Protein AF-A0A2R6LIB4-F1 (afdb_monomer)

Nearest PDB structures (foldseek):
  3k0b-assembly1_A  TM=8.498E-01  e=6.752E-17  Listeria monocytogenes serotype 4b str. F2365
  3v8v-assembly1_A  TM=7.328E-01  e=2.009E-18  Escherichia coli K-12
  3ldg-assembly1_A  TM=8.342E-01  e=1.225E-16  Streptococcus mutans UA159
  3v97-assembly1_A  TM=7.165E-01  e=4.723E-17  Escherichia coli K-12
  3ldu-assembly1_A  TM=8.433E-01  e=1.526E-14  Clostridioides difficile 630

Foldseek 3Di:
DAWQFKDFADALVVLLVRLLVGQLPQWAPLWEEFEAFDEDDDYPDDSVSSRVSSLVSSQVNNCVVPVDGRHYDHPDTLWYWYWYHHHRIIIIDIAWQVDDPLDFQLQPDDDPDHDRLVVLLVLCVVLVDALPWQEEAQACQLNSNLLSSLCVRQVPDRHLPRDISCPRTPPDDPVVVVVVSVPRDTHDTNANAEYEHQDPVRLVSNCSSCVSSVCNVRYHYDNDHSVPDDDDIQWYFYQDDDPPDPPPPPPPDPDDDDDDDDDDDDDDDDDDDDDDDDDDDDDDDDDDDDDDDDDDDDDDDDDDDDDDDDDDDDDDDDDDRDGDTDRDDDDPDDDDDDDDPDDPPPPPPDDDDDDD

Radius of gyration: 31.13 Å; Cα contacts (8 Å, |Δi|>4): 472; chains: 1; bounding box: 85×88×87 Å

pLDDT: mean 74.13, std 29.82, range [21.3, 98.5]

Sequence (356 aa):
MAVLVDERISELSDVYDATRSVDVAAHIPEASFGVVGTRHGDHAFTSMDVAERVGQAVIDGYREATGDRLPVDLDDPTVRLEAYCYDDRFTLAVDLTDESLHKRPYRVCEHDAPLRATLAYSMLRLAGYSPDDRLVDPMAGSATIPIEAALAATGRVPCPDHEPAFGALPRYDEARFRRRRAAHEPRDAPVDIEARERRERWRRCARTNREAADLEEAVDIVDADAREATLDADCVVTNLPFGGPLRRLRRPRPGGLGRPTGRSHHQPRTAAAGAPRAPRDTVRPPGGLHRRLGAVSAHTDGRPSARVARHRYLYEQSCNTGFHARRYTRPRSARRRCTSLILPRRYRRQSPQYDT

Secondary structure (DSSP, 8-state):
-EEEEEEE-SSHHHHHHHHHTS-GGGTS-SS-EEEEEEEESS-SS-HHHHHHHHHHHHHHHHHHHHSPPPPB-SSS-SEEEEEEEETTEEEEEE-S-SS-TT--TT--S--SSPPPHHHHHHHHHHHT--TTSEEEETT-TTTHHHHHHHHHHHT--SSTT---GGGGSTT--HHHHHHHHHT--------EEEEE-S-HHHHHHHHHHHHTTT-TTT-EEE---TTTS----SEEE----PPSS-----PPPP-----------------------------------------------------------------S----EEE-----SS----------------PPPP--

Structure (mmCIF, N/CA/C/O backbone):
data_AF-A0A2R6LIB4-F1
#
_entry.id   AF-A0A2R6LIB4-F1
#
loop_
_atom_site.group_PDB
_atom_site.id
_atom_site.type_symbol
_atom_site.label_atom_id
_atom_site.label_alt_id
_atom_site.label_comp_id
_atom_site.label_asym_id
_atom_site.label_entity_id
_atom_site.label_seq_id
_atom_site.pdbx_PDB_ins_code
_atom_site.Cartn_x
_atom_site.Cartn_y
_atom_site.Cartn_z
_atom_site.occupancy
_atom_site.B_iso_or_equiv
_atom_site.auth_seq_id
_atom_site.auth_comp_id
_atom_site.auth_asym_id
_atom_site.auth_atom_id
_atom_site.pdbx_PDB_model_num
ATOM 1 N N . MET A 1 1 ? -5.881 -2.687 6.109 1.00 86.06 1 MET A N 1
ATOM 2 C CA . MET A 1 1 ? -6.978 -2.279 7.005 1.00 86.06 1 MET A CA 1
ATOM 3 C C . MET A 1 1 ? -7.834 -3.489 7.340 1.00 86.06 1 MET A C 1
ATOM 5 O O . MET A 1 1 ? -8.003 -4.339 6.467 1.00 86.06 1 MET A O 1
ATOM 9 N N . ALA A 1 2 ? -8.348 -3.571 8.564 1.00 90.50 2 ALA A N 1
ATOM 10 C CA . ALA A 1 2 ? -9.366 -4.535 8.977 1.00 90.50 2 ALA A CA 1
ATOM 11 C C . ALA A 1 2 ? -10.676 -3.782 9.227 1.00 90.50 2 ALA A C 1
ATOM 13 O O . ALA A 1 2 ? -10.719 -2.921 10.100 1.00 90.50 2 ALA A O 1
ATOM 14 N N . VAL A 1 3 ? -11.711 -4.067 8.435 1.00 95.25 3 VAL A N 1
ATOM 15 C CA . VAL A 1 3 ? -13.016 -3.398 8.552 1.00 95.25 3 VAL A CA 1
ATOM 16 C C . VAL A 1 3 ? -13.733 -3.904 9.802 1.00 95.25 3 VAL A C 1
ATOM 18 O O . VAL A 1 3 ? -13.870 -5.114 9.976 1.00 95.25 3 VAL A O 1
ATOM 21 N N . LEU A 1 4 ? -14.160 -2.973 10.652 1.00 95.38 4 LEU A N 1
ATOM 22 C CA . LEU A 1 4 ? -14.949 -3.222 11.858 1.00 95.38 4 LEU A CA 1
ATOM 23 C C . LEU A 1 4 ? -16.441 -2.990 11.601 1.00 95.38 4 LEU A C 1
ATOM 25 O O . LEU A 1 4 ? -17.268 -3.771 12.054 1.00 95.38 4 LEU A O 1
ATOM 29 N N . VAL A 1 5 ? -16.760 -1.938 10.842 1.00 96.38 5 VAL A N 1
ATOM 30 C CA . VAL A 1 5 ? -18.127 -1.528 10.495 1.00 96.38 5 VAL A CA 1
ATOM 31 C C . VAL A 1 5 ? -18.165 -1.125 9.035 1.00 96.38 5 VAL A C 1
ATOM 33 O O . VAL A 1 5 ? -17.234 -0.481 8.549 1.00 96.38 5 VAL A O 1
ATOM 36 N N . ASP A 1 6 ? -19.249 -1.470 8.352 1.00 97.06 6 ASP A N 1
ATOM 37 C CA . ASP A 1 6 ? -19.547 -0.992 7.008 1.00 97.06 6 ASP A CA 1
ATOM 38 C C . ASP A 1 6 ? -21.063 -0.916 6.812 1.00 97.06 6 ASP A C 1
ATOM 40 O O . ASP A 1 6 ? -21.715 -1.911 6.495 1.00 97.06 6 ASP A O 1
ATOM 44 N N . GLU A 1 7 ? -21.626 0.264 7.049 1.00 96.62 7 GLU A N 1
ATOM 45 C CA . GLU A 1 7 ? -23.071 0.479 7.109 1.00 96.62 7 GLU A CA 1
ATOM 46 C C . GLU A 1 7 ? -23.474 1.795 6.443 1.00 96.62 7 GLU A C 1
ATOM 48 O O . GLU A 1 7 ? -22.635 2.561 5.963 1.00 96.62 7 GLU A O 1
ATOM 53 N N . ARG A 1 8 ? -24.783 2.040 6.359 1.00 97.00 8 ARG A N 1
ATOM 54 C CA . ARG A 1 8 ? -25.306 3.306 5.849 1.00 97.00 8 ARG A CA 1
ATOM 55 C C . ARG A 1 8 ? -25.599 4.267 6.983 1.00 97.00 8 ARG A C 1
ATOM 57 O O . ARG A 1 8 ? -26.146 3.850 7.996 1.00 97.00 8 ARG A O 1
ATOM 64 N N . ILE A 1 9 ? -25.297 5.540 6.763 1.00 96.06 9 ILE A N 1
ATOM 65 C CA . ILE A 1 9 ? -25.593 6.619 7.701 1.00 96.06 9 ILE A CA 1
ATOM 66 C C . ILE A 1 9 ? -26.330 7.755 6.998 1.00 96.06 9 ILE A C 1
ATOM 68 O O . ILE A 1 9 ? -26.173 7.982 5.798 1.00 96.06 9 ILE A O 1
ATOM 72 N N . SER A 1 10 ? -27.133 8.474 7.764 1.00 92.56 10 SER A N 1
ATOM 73 C CA . SER A 1 10 ? -27.881 9.653 7.334 1.00 92.56 10 SER A CA 1
ATOM 74 C C . SER A 1 10 ? -27.456 10.905 8.096 1.00 92.56 10 SER A C 1
ATOM 76 O O . SER A 1 10 ? -27.410 11.999 7.531 1.00 92.56 10 SER A O 1
ATOM 78 N N . GLU A 1 11 ? -27.076 10.739 9.359 1.00 94.94 11 GLU A N 1
ATOM 79 C CA . GLU A 1 11 ? -26.654 11.807 10.250 1.00 94.94 11 GLU A CA 1
ATOM 80 C C . GLU A 1 11 ? -25.440 11.402 11.093 1.00 94.94 11 GLU A C 1
ATOM 82 O O . GLU A 1 11 ? -24.962 10.269 11.064 1.00 94.94 11 GLU A O 1
ATOM 87 N N . LEU A 1 12 ? -24.885 12.364 11.830 1.00 95.19 12 LEU A N 1
ATOM 88 C CA . LEU A 1 12 ? -23.672 12.141 12.615 1.00 95.19 12 LEU A CA 1
ATOM 89 C C . LEU A 1 12 ? -23.905 11.204 13.815 1.00 95.19 12 LEU A C 1
ATOM 91 O O . LEU A 1 12 ? -22.965 10.544 14.247 1.00 95.19 12 LEU A O 1
ATOM 95 N N . SER A 1 13 ? -25.123 11.138 14.364 1.00 96.56 13 SER A N 1
ATOM 96 C CA . SER A 1 13 ? -25.496 10.185 15.427 1.00 96.56 13 SER A CA 1
ATOM 97 C C . SER A 1 13 ? -25.290 8.743 14.980 1.00 96.56 13 SER A C 1
ATOM 99 O O . SER A 1 13 ? -24.700 7.965 15.724 1.00 96.56 13 SER A O 1
ATOM 101 N N . ASP A 1 14 ? -25.654 8.428 13.736 1.00 97.19 14 ASP A N 1
ATOM 102 C CA . ASP A 1 14 ? -25.518 7.081 13.180 1.00 97.19 14 ASP A CA 1
ATOM 103 C C . ASP A 1 14 ? -24.057 6.590 13.210 1.00 97.19 14 ASP A C 1
ATOM 105 O O . ASP A 1 14 ? -23.803 5.408 13.405 1.00 97.19 14 ASP A O 1
ATOM 109 N N . VAL A 1 15 ? -23.070 7.490 13.080 1.00 97.38 15 VAL A N 1
ATOM 110 C CA . VAL A 1 15 ? -21.637 7.148 13.199 1.00 97.38 15 VAL A CA 1
ATOM 111 C C . VAL A 1 15 ? -21.301 6.617 14.593 1.00 97.38 15 VAL A C 1
ATOM 113 O O . VAL A 1 15 ? -20.525 5.667 14.728 1.00 97.38 15 VAL A O 1
ATOM 116 N N . TYR A 1 16 ? -21.863 7.239 15.632 1.00 97.94 16 TYR A N 1
ATOM 117 C CA . TYR A 1 16 ? -21.666 6.805 17.014 1.00 97.94 16 TYR A CA 1
ATOM 118 C C . TYR A 1 16 ? -22.288 5.436 17.234 1.00 97.94 16 TYR A C 1
ATOM 120 O O . TYR A 1 16 ? -21.603 4.528 17.699 1.00 97.94 16 TYR A O 1
ATOM 128 N N . ASP A 1 17 ? -23.551 5.283 16.843 1.00 97.50 17 ASP A N 1
ATOM 129 C CA . ASP A 1 17 ? -24.314 4.054 17.044 1.00 97.50 17 ASP A CA 1
ATOM 130 C C . ASP A 1 17 ? -23.688 2.884 16.277 1.00 97.50 17 ASP A C 1
ATOM 132 O O . ASP A 1 17 ? -23.460 1.810 16.840 1.00 97.50 17 ASP A O 1
ATOM 136 N N . ALA A 1 18 ? -23.294 3.118 15.023 1.00 97.12 18 ALA A N 1
ATOM 137 C CA . ALA A 1 18 ? -22.605 2.130 14.206 1.00 97.12 18 ALA A CA 1
ATOM 138 C C . ALA A 1 18 ? -21.261 1.726 14.832 1.00 97.12 18 ALA A C 1
ATOM 140 O O . ALA A 1 18 ? -20.939 0.542 14.897 1.00 97.12 18 ALA A O 1
ATOM 141 N N . THR A 1 19 ? -20.492 2.676 15.373 1.00 97.25 19 THR A N 1
ATOM 142 C CA . THR A 1 19 ? -19.232 2.368 16.074 1.00 97.25 19 THR A CA 1
ATOM 143 C C . THR A 1 19 ? -19.472 1.598 17.377 1.00 97.25 19 THR A C 1
ATOM 145 O O . THR A 1 19 ? -18.734 0.662 17.679 1.00 97.25 19 THR A O 1
ATOM 148 N N . ARG A 1 20 ? -20.521 1.942 18.135 1.00 96.25 20 ARG A N 1
ATOM 149 C CA . ARG A 1 20 ? -20.907 1.278 19.393 1.00 96.25 20 ARG A CA 1
ATOM 150 C C . ARG A 1 20 ? -21.399 -0.151 19.205 1.00 96.25 20 ARG A C 1
ATOM 152 O O . ARG A 1 20 ? -21.339 -0.929 20.152 1.00 96.25 20 ARG A O 1
ATOM 159 N N . SER A 1 21 ? -21.854 -0.504 18.005 1.00 95.31 21 SER A N 1
ATOM 160 C CA . SER A 1 21 ? -22.235 -1.880 17.668 1.00 95.31 21 SER A CA 1
ATOM 161 C C . SER A 1 21 ? -21.049 -2.861 17.666 1.00 95.31 21 SER A C 1
ATOM 163 O O . SER A 1 21 ? -21.250 -4.075 17.731 1.00 95.31 21 SER A O 1
ATOM 165 N N . VAL A 1 22 ? -19.813 -2.350 17.614 1.00 93.75 22 VAL A N 1
ATOM 166 C CA . VAL A 1 22 ? -18.586 -3.152 17.614 1.00 93.75 22 VAL A CA 1
ATOM 167 C C . VAL A 1 22 ? -18.145 -3.468 19.036 1.00 93.75 22 VAL A C 1
ATOM 169 O O . VAL A 1 22 ? -18.073 -2.589 19.891 1.00 93.75 22 VAL A O 1
A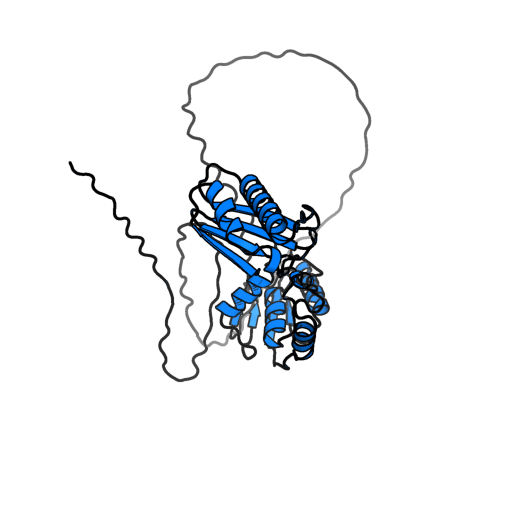TOM 172 N N . ASP A 1 23 ? -17.715 -4.709 19.259 1.00 92.44 23 ASP A N 1
ATOM 173 C CA . ASP A 1 23 ? -16.935 -5.079 20.442 1.00 92.44 23 ASP A CA 1
ATOM 174 C C . ASP A 1 23 ? -15.508 -4.508 20.339 1.00 92.44 23 ASP A C 1
ATOM 176 O O . ASP A 1 23 ? -14.563 -5.175 19.913 1.00 92.44 23 ASP A O 1
ATOM 180 N N . VAL A 1 24 ? -15.367 -3.224 20.672 1.00 88.81 24 VAL A N 1
ATOM 181 C CA . VAL A 1 24 ? -14.107 -2.472 20.574 1.00 88.81 24 VAL A CA 1
ATOM 182 C C . VAL A 1 24 ? -12.980 -3.165 21.348 1.00 88.81 24 VAL A C 1
ATOM 184 O O . VAL A 1 24 ? -11.865 -3.265 20.832 1.00 88.81 24 VAL A O 1
ATOM 187 N N . ALA A 1 25 ? -13.266 -3.699 22.540 1.00 90.88 25 ALA A N 1
ATOM 188 C CA . ALA A 1 25 ? -12.281 -4.361 23.397 1.00 90.88 25 ALA A CA 1
ATOM 189 C C . ALA A 1 25 ? -11.739 -5.668 22.788 1.00 90.88 25 ALA A C 1
ATOM 191 O O . ALA A 1 25 ? -10.594 -6.046 23.031 1.00 90.88 25 ALA A O 1
ATOM 192 N N . ALA A 1 26 ? -12.510 -6.342 21.927 1.00 92.12 26 ALA A N 1
ATOM 193 C CA . ALA A 1 26 ? -12.024 -7.506 21.185 1.00 92.12 26 ALA A CA 1
ATOM 194 C C . ALA A 1 26 ? -11.091 -7.159 20.007 1.00 92.12 26 ALA A C 1
ATOM 196 O O . ALA A 1 26 ? -10.464 -8.063 19.433 1.00 92.12 26 ALA A O 1
ATOM 197 N N . HIS A 1 27 ? -11.021 -5.884 19.612 1.00 91.19 27 HIS A N 1
ATOM 198 C CA . HIS A 1 27 ? -10.312 -5.419 18.418 1.00 91.19 27 HIS A CA 1
ATOM 199 C C . HIS A 1 27 ? -9.159 -4.456 18.705 1.00 91.19 27 HIS A C 1
ATOM 201 O O . HIS A 1 27 ? -8.208 -4.425 17.924 1.00 91.19 27 HIS A O 1
ATOM 207 N N . ILE A 1 28 ? -9.224 -3.702 19.799 1.00 92.06 28 ILE A N 1
ATOM 208 C CA . ILE A 1 28 ? -8.244 -2.683 20.180 1.00 92.06 28 ILE A CA 1
ATOM 209 C C . ILE A 1 28 ? -7.628 -3.093 21.527 1.00 92.06 28 ILE A C 1
ATOM 211 O O . ILE A 1 28 ? -8.374 -3.476 22.426 1.00 92.06 28 ILE A O 1
ATOM 215 N N . PRO A 1 29 ? -6.292 -3.075 21.675 1.00 93.19 29 PRO A N 1
ATOM 216 C CA . PRO A 1 29 ? -5.635 -3.355 22.947 1.00 93.19 29 PRO A CA 1
ATOM 217 C C . PRO A 1 29 ? -5.798 -2.179 23.922 1.00 93.19 29 PRO A C 1
ATOM 219 O O . PRO A 1 29 ? -6.187 -1.078 23.533 1.00 93.19 29 PRO A O 1
ATOM 222 N N . GLU A 1 30 ? -5.399 -2.379 25.175 1.00 94.69 30 GLU A N 1
ATOM 223 C CA . GLU A 1 30 ? -5.267 -1.299 26.156 1.00 94.69 30 GLU A CA 1
ATOM 224 C C . GLU A 1 30 ? -4.045 -0.412 25.836 1.00 94.69 30 GLU A C 1
ATOM 226 O O . GLU A 1 30 ? -2.988 -0.516 26.454 1.00 94.69 30 GLU A O 1
ATOM 231 N N . ALA A 1 31 ? -4.158 0.421 24.801 1.00 94.31 31 ALA A N 1
ATOM 232 C CA . ALA A 1 31 ? -3.091 1.293 24.31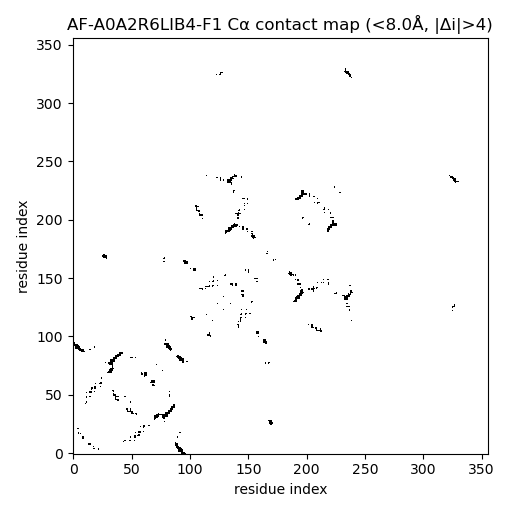6 1.00 94.31 31 ALA A CA 1
ATOM 233 C C . ALA A 1 31 ? -3.643 2.603 23.732 1.00 94.31 31 ALA A C 1
ATOM 235 O O . ALA A 1 31 ? -4.857 2.797 23.639 1.00 94.31 31 ALA A O 1
ATOM 236 N N . SER A 1 32 ? -2.748 3.512 23.331 1.00 96.25 32 SER A N 1
ATOM 237 C CA . SER A 1 32 ? -3.157 4.756 22.676 1.00 96.25 32 SER A CA 1
ATOM 238 C C . SER A 1 32 ? -3.809 4.490 21.325 1.00 96.25 32 SER A C 1
ATOM 240 O O . SER A 1 32 ? -3.353 3.646 20.549 1.00 96.25 32 SER A O 1
ATOM 242 N N . PHE A 1 33 ? -4.864 5.240 21.021 1.00 96.81 33 PHE A N 1
ATOM 243 C CA . PHE A 1 33 ? -5.502 5.191 19.714 1.00 96.81 33 PHE A CA 1
ATOM 244 C C . PHE A 1 33 ? -5.740 6.589 19.144 1.00 96.81 33 PHE A C 1
ATOM 246 O O . PHE A 1 33 ? -5.838 7.572 19.880 1.00 96.81 33 PHE A O 1
ATOM 253 N N . GLY A 1 34 ? -5.861 6.659 17.823 1.00 96.69 34 GLY A N 1
ATOM 254 C CA . GLY A 1 34 ? -6.176 7.880 17.090 1.00 96.69 34 GLY A CA 1
ATOM 255 C C . GLY A 1 34 ? -7.159 7.588 15.968 1.00 96.69 34 GLY A C 1
ATOM 256 O O . GLY A 1 34 ? -7.191 6.476 15.442 1.00 96.69 34 GLY A O 1
ATOM 257 N N . VAL A 1 35 ? -7.975 8.577 15.601 1.00 97.69 35 VAL A N 1
ATOM 258 C CA . VAL A 1 35 ? -8.978 8.432 14.539 1.00 97.69 35 VAL A CA 1
ATOM 259 C C . VAL A 1 35 ? -8.702 9.422 13.420 1.00 97.69 35 VAL A C 1
ATOM 261 O O . VAL A 1 35 ? -8.647 10.630 13.642 1.00 97.69 35 VAL A O 1
ATOM 264 N N . VAL A 1 36 ? -8.597 8.912 12.198 1.00 96.69 36 VAL A N 1
ATOM 265 C CA . VAL A 1 36 ? -8.533 9.715 10.980 1.00 96.69 36 VAL A CA 1
ATOM 266 C C . VAL A 1 36 ? -9.888 9.651 10.287 1.00 96.69 36 VAL A C 1
ATOM 268 O O . VAL A 1 36 ? -10.311 8.608 9.794 1.00 96.69 36 VAL A O 1
ATOM 271 N N . GLY A 1 37 ? -10.585 10.785 10.254 1.00 96.69 37 GLY A N 1
ATOM 272 C CA . GLY A 1 37 ? -11.838 10.933 9.522 1.00 96.69 37 GLY A CA 1
ATOM 273 C C . GLY A 1 37 ? -11.595 11.367 8.079 1.00 96.69 37 GLY A C 1
ATOM 274 O O . GLY A 1 37 ? -10.884 12.338 7.822 1.00 96.69 37 GLY A O 1
ATOM 275 N N . THR A 1 38 ? -12.234 10.697 7.125 1.00 97.06 38 THR A N 1
ATOM 276 C CA . THR A 1 38 ? -12.262 11.096 5.715 1.00 97.06 38 THR A CA 1
ATOM 277 C C . THR A 1 38 ? -13.701 11.160 5.230 1.00 97.06 38 THR A C 1
ATOM 279 O O . THR A 1 38 ? -14.383 10.145 5.148 1.00 97.06 38 THR A O 1
ATOM 282 N N . ARG A 1 39 ? -14.150 12.358 4.850 1.00 95.94 39 ARG A N 1
ATOM 283 C CA . ARG A 1 39 ? -15.506 12.607 4.357 1.00 95.94 39 ARG A CA 1
ATOM 284 C C . ARG A 1 39 ? -15.505 13.027 2.890 1.00 95.94 39 ARG A C 1
ATOM 286 O O . ARG A 1 39 ? -14.806 13.965 2.499 1.00 95.94 39 ARG A O 1
ATOM 293 N N . HIS A 1 40 ? -16.354 12.391 2.096 1.00 95.81 40 HIS A N 1
ATOM 294 C CA . HIS A 1 40 ? -16.642 12.739 0.711 1.00 95.81 40 HIS A CA 1
ATOM 295 C C . HIS A 1 40 ? -18.150 12.686 0.463 1.00 95.81 40 HIS A C 1
ATOM 297 O O . HIS A 1 40 ? -18.800 11.756 0.913 1.00 95.81 40 HIS A O 1
ATOM 303 N N . GLY A 1 41 ? -18.694 13.669 -0.254 1.00 92.88 41 GLY A N 1
ATOM 304 C CA . GLY A 1 41 ? -20.135 13.802 -0.500 1.00 92.88 41 GLY A CA 1
ATOM 305 C C . GLY A 1 41 ? -20.723 15.065 0.132 1.00 92.88 41 GLY A C 1
ATOM 306 O O . GLY A 1 41 ? -19.981 15.952 0.577 1.00 92.88 41 GLY A O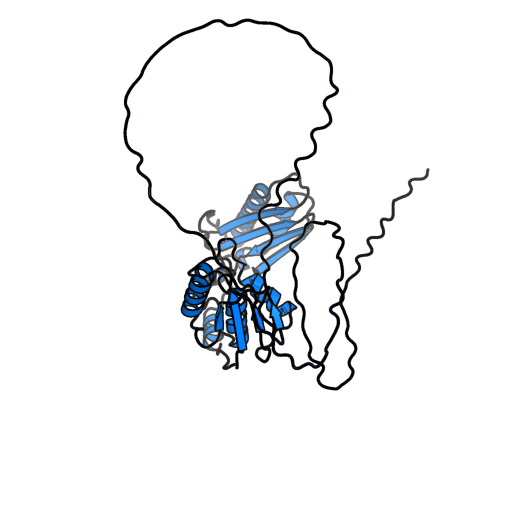 1
ATOM 307 N N . ASP A 1 42 ? -22.049 15.151 0.175 1.00 93.75 42 ASP A N 1
ATOM 308 C CA . ASP A 1 42 ? -22.793 16.271 0.764 1.00 93.75 42 ASP A CA 1
ATOM 309 C C . ASP A 1 42 ? -23.310 15.891 2.159 1.00 93.75 42 ASP A C 1
ATOM 311 O O . ASP A 1 42 ? -24.079 14.949 2.299 1.00 93.75 42 ASP A O 1
ATOM 315 N N . HIS A 1 43 ? -22.827 16.584 3.192 1.00 94.56 43 HIS A N 1
ATOM 316 C CA . HIS A 1 43 ? -23.121 16.284 4.596 1.00 94.56 43 HIS A CA 1
ATOM 317 C C . HIS A 1 43 ? -23.131 17.579 5.409 1.00 94.56 43 HIS A C 1
ATOM 319 O O . HIS A 1 43 ? -22.356 18.492 5.117 1.00 94.56 43 HIS A O 1
ATOM 325 N N . ALA A 1 44 ? -23.920 17.618 6.485 1.00 94.69 44 ALA A N 1
ATOM 326 C CA . ALA A 1 44 ? -23.954 18.743 7.425 1.00 94.69 44 ALA A CA 1
ATOM 327 C C . ALA A 1 44 ? -22.771 18.774 8.418 1.00 94.69 44 ALA A C 1
ATOM 329 O O . ALA A 1 44 ? -22.638 19.728 9.180 1.00 94.69 44 ALA A O 1
ATOM 330 N N . PHE A 1 45 ? -21.921 17.745 8.414 1.00 95.88 45 PHE A N 1
ATOM 331 C CA . PHE A 1 45 ? -20.786 17.570 9.320 1.00 95.88 45 PHE A CA 1
ATOM 332 C C . PHE A 1 45 ? -19.463 17.441 8.550 1.00 95.88 45 PHE A C 1
ATOM 334 O O . PHE A 1 45 ? -19.426 17.185 7.342 1.00 95.88 45 PHE A O 1
ATOM 341 N N . THR A 1 46 ? -18.353 17.624 9.255 1.00 96.94 46 THR A N 1
ATOM 342 C CA . THR A 1 46 ? -16.986 17.599 8.730 1.00 96.94 46 THR A CA 1
ATOM 343 C C . THR A 1 46 ? -16.290 16.263 8.995 1.00 96.94 46 THR A C 1
ATOM 345 O O . THR A 1 46 ? -16.752 15.435 9.773 1.00 96.94 46 THR A O 1
ATOM 348 N N . SER A 1 47 ? -15.130 16.050 8.364 1.00 97.31 47 SER A N 1
ATOM 349 C CA . SER A 1 47 ? -14.269 14.900 8.673 1.00 97.31 47 SER A CA 1
ATOM 350 C C . SER A 1 47 ? -13.814 14.873 10.138 1.00 97.31 47 SER A C 1
ATOM 352 O O . SER A 1 47 ? -13.630 13.794 10.693 1.00 97.31 47 SER A O 1
ATOM 354 N N . MET A 1 48 ? -13.628 16.048 10.753 1.00 97.25 48 MET A N 1
ATOM 355 C CA . MET A 1 48 ? -13.223 16.158 12.158 1.00 97.25 48 MET A CA 1
ATOM 356 C C . MET A 1 48 ? -14.359 15.719 13.082 1.00 97.25 48 MET A C 1
ATOM 358 O O . MET A 1 48 ? -14.107 14.955 14.005 1.00 97.25 48 MET A O 1
ATOM 362 N N . ASP A 1 49 ? -15.603 16.098 12.769 1.00 97.81 49 ASP A N 1
ATOM 363 C CA . ASP A 1 49 ? -16.779 15.676 13.540 1.00 97.81 49 ASP A CA 1
ATOM 364 C C . ASP A 1 49 ? -16.959 14.149 13.509 1.00 97.81 49 ASP A C 1
ATOM 366 O O . ASP A 1 49 ? -17.278 13.538 14.526 1.00 97.81 49 ASP A O 1
ATOM 370 N N . VAL A 1 50 ? -16.716 13.513 12.353 1.00 97.75 50 VAL A N 1
ATOM 371 C CA . VAL A 1 50 ? -16.728 12.042 12.224 1.00 97.75 50 VAL A CA 1
ATOM 372 C C . VAL A 1 50 ? -15.646 11.415 13.102 1.00 97.75 50 VAL A C 1
ATOM 374 O O . VAL A 1 50 ? -15.931 10.478 13.844 1.00 97.75 50 VAL A O 1
ATOM 377 N N . ALA A 1 51 ? -14.415 11.933 13.040 1.00 98.00 51 ALA A N 1
ATOM 378 C CA . ALA A 1 51 ? -13.301 11.415 13.830 1.00 98.00 51 ALA A CA 1
ATOM 379 C C . ALA A 1 51 ? -13.555 11.545 15.341 1.00 98.00 51 ALA A C 1
ATOM 381 O O . ALA A 1 51 ? -13.359 10.583 16.082 1.00 98.00 51 ALA A O 1
ATOM 382 N N . GLU A 1 52 ? -14.051 12.703 15.786 1.00 98.12 52 GLU A N 1
ATOM 383 C CA . GLU A 1 52 ? -14.438 12.951 17.177 1.00 98.12 52 GLU A CA 1
ATOM 384 C C . GLU A 1 52 ? -15.540 11.985 17.625 1.00 98.12 52 GLU A C 1
ATOM 386 O O . GLU A 1 52 ? -15.437 11.369 18.687 1.00 98.12 52 GLU A O 1
ATOM 391 N N . ARG A 1 53 ? -16.571 11.795 16.791 1.00 98.12 53 ARG A N 1
ATOM 392 C CA . ARG A 1 53 ? -17.711 10.936 17.119 1.00 98.12 53 ARG A CA 1
ATOM 393 C C . ARG A 1 53 ? -17.315 9.468 17.264 1.00 98.12 53 ARG A C 1
ATOM 395 O O . ARG A 1 53 ? -17.750 8.816 18.212 1.00 98.12 53 ARG A O 1
ATOM 402 N N . VAL A 1 54 ? -16.466 8.970 16.366 1.00 98.25 54 VAL A N 1
ATOM 403 C CA . VAL A 1 54 ? -15.872 7.629 16.469 1.00 98.25 54 VAL A CA 1
ATOM 404 C C . VAL A 1 54 ? -14.999 7.524 17.717 1.00 98.25 54 VAL A C 1
ATOM 406 O O . VAL A 1 54 ? -15.115 6.552 18.456 1.00 98.25 54 VAL A O 1
ATOM 409 N N . GLY A 1 55 ? -14.157 8.526 17.991 1.00 97.88 55 GLY A N 1
ATOM 410 C CA . GLY A 1 55 ? -13.294 8.532 19.173 1.00 97.88 55 GLY A CA 1
ATOM 411 C C . GLY A 1 55 ? -14.083 8.437 20.479 1.00 97.88 55 GLY A C 1
ATOM 412 O O . GLY A 1 55 ? -13.740 7.640 21.352 1.00 97.88 55 GLY A O 1
ATOM 413 N N . GLN A 1 56 ? -15.183 9.184 20.583 1.00 98.06 56 GLN A N 1
ATOM 414 C CA . GLN A 1 56 ? -16.087 9.122 21.729 1.00 98.06 56 GLN A CA 1
ATOM 415 C C . GLN A 1 56 ? -16.742 7.737 21.862 1.00 98.06 56 GLN A C 1
ATOM 417 O O . GLN A 1 56 ? -16.722 7.158 22.946 1.00 98.06 56 GLN A O 1
ATOM 422 N N . ALA A 1 57 ? -17.251 7.166 20.764 1.00 97.81 57 ALA A N 1
ATOM 423 C CA . ALA A 1 57 ? -17.854 5.830 20.758 1.00 97.81 57 ALA A CA 1
ATOM 424 C C . ALA A 1 57 ? -16.872 4.719 21.169 1.00 97.81 57 ALA A C 1
ATOM 426 O O . ALA A 1 57 ? -17.250 3.803 21.899 1.00 97.81 57 ALA A O 1
ATOM 427 N N . VAL A 1 58 ? -15.613 4.813 20.730 1.00 97.88 58 VAL A N 1
ATOM 428 C CA . VAL A 1 58 ? -14.531 3.885 21.098 1.00 97.88 58 VAL A CA 1
ATOM 429 C C . VAL A 1 58 ? -14.224 3.968 22.589 1.00 97.88 58 VAL A C 1
ATOM 431 O O . VAL A 1 58 ? -14.149 2.935 23.249 1.00 97.88 58 VAL A O 1
ATOM 434 N N . ILE A 1 59 ? -14.093 5.181 23.137 1.00 97.75 59 ILE A N 1
ATOM 435 C CA . ILE A 1 59 ? -13.846 5.391 24.570 1.00 97.75 59 ILE A CA 1
ATOM 436 C C . ILE A 1 59 ? -14.993 4.833 25.410 1.00 97.75 59 ILE A C 1
ATOM 438 O O . ILE A 1 59 ? -14.739 4.115 26.375 1.00 97.75 59 ILE A O 1
ATOM 442 N N . ASP A 1 60 ? -16.235 5.157 25.050 1.00 97.50 60 ASP A N 1
ATOM 443 C CA . ASP A 1 60 ? -17.412 4.710 25.794 1.00 97.50 60 ASP A CA 1
ATOM 444 C C . ASP A 1 60 ? -17.554 3.185 25.724 1.00 97.50 60 ASP A C 1
ATOM 446 O O . ASP A 1 60 ? -17.707 2.533 26.755 1.00 97.50 60 ASP A O 1
ATOM 450 N N . GLY A 1 61 ? -17.414 2.603 24.527 1.00 96.25 61 GLY A N 1
ATOM 451 C CA . GLY A 1 61 ? -17.492 1.157 24.328 1.00 96.25 61 GLY A CA 1
ATOM 452 C C . GLY A 1 61 ? -16.403 0.378 25.053 1.00 96.25 61 GLY A C 1
ATOM 453 O O . GLY A 1 61 ? -16.699 -0.635 25.684 1.00 96.25 61 GLY A O 1
ATOM 454 N N . TYR A 1 62 ? -15.161 0.863 25.027 1.00 96.62 62 TYR A N 1
ATOM 455 C CA . TYR A 1 62 ? -14.072 0.217 25.753 1.00 96.62 62 TYR A CA 1
ATOM 456 C C . TYR A 1 62 ? -14.277 0.314 27.270 1.00 96.62 62 TYR A C 1
ATOM 458 O O . TYR A 1 62 ? -14.177 -0.687 27.977 1.00 96.62 62 TYR A O 1
ATOM 466 N N . ARG A 1 63 ? -14.658 1.498 27.769 1.00 96.25 63 ARG A N 1
ATOM 467 C CA . ARG A 1 63 ? -14.883 1.734 29.200 1.00 96.25 63 ARG A CA 1
ATOM 468 C C . ARG A 1 63 ? -16.028 0.912 29.768 1.00 96.25 63 ARG A C 1
ATOM 470 O O . ARG A 1 63 ? -15.930 0.449 30.899 1.00 96.25 63 ARG A O 1
ATOM 477 N N . GLU A 1 64 ? -17.107 0.731 29.020 1.00 95.31 64 GLU A N 1
ATOM 478 C CA . GLU A 1 64 ? -18.203 -0.143 29.442 1.00 95.31 64 GLU A CA 1
ATOM 479 C C . GLU A 1 64 ? -17.786 -1.616 29.513 1.00 95.31 64 GLU A C 1
ATOM 481 O O . GLU A 1 64 ? -18.254 -2.334 30.395 1.00 95.31 64 GLU A O 1
ATOM 486 N N . ALA A 1 65 ? -16.906 -2.060 28.612 1.00 94.19 65 ALA A N 1
ATOM 487 C CA . ALA A 1 65 ? -16.456 -3.446 28.546 1.00 94.19 65 ALA A CA 1
ATOM 488 C C . ALA A 1 65 ? -15.382 -3.787 29.594 1.00 94.19 65 ALA A C 1
ATOM 490 O O . ALA A 1 65 ? -15.419 -4.879 30.163 1.00 94.19 65 ALA A O 1
ATOM 491 N N . THR A 1 66 ? -14.429 -2.884 29.851 1.00 94.50 66 THR A N 1
ATOM 492 C CA . THR A 1 66 ? -13.261 -3.167 30.712 1.00 94.50 66 THR A CA 1
ATOM 493 C C . THR A 1 66 ? -13.226 -2.354 32.005 1.00 94.50 66 THR A C 1
ATOM 495 O O . THR A 1 66 ? -12.582 -2.766 32.964 1.00 94.50 66 THR A O 1
ATOM 498 N N . GLY A 1 67 ? -13.929 -1.219 32.058 1.00 95.19 67 GLY A N 1
ATOM 499 C CA . GLY A 1 67 ? -13.847 -0.231 33.140 1.00 95.19 67 GLY A CA 1
ATOM 500 C C . GLY A 1 67 ? -12.851 0.906 32.883 1.00 95.19 67 GLY A C 1
ATOM 501 O O . GLY A 1 67 ? -12.943 1.949 33.539 1.00 95.19 67 GLY A O 1
ATOM 502 N N . ASP A 1 68 ? -11.964 0.759 31.897 1.00 94.62 68 ASP A N 1
ATOM 503 C CA . ASP A 1 68 ? -10.851 1.677 31.644 1.00 94.62 68 ASP A CA 1
ATOM 504 C C . ASP A 1 68 ? -11.111 2.618 30.468 1.00 94.62 68 ASP A C 1
ATOM 506 O O . ASP A 1 68 ? -11.855 2.322 29.536 1.00 94.62 68 ASP A O 1
ATOM 510 N N . ARG A 1 69 ? -10.469 3.787 30.488 1.00 95.81 69 ARG A N 1
ATOM 511 C CA . ARG A 1 69 ? -10.512 4.738 29.373 1.00 95.81 69 ARG A CA 1
ATOM 512 C C . ARG A 1 69 ? -9.227 4.632 28.563 1.00 95.81 69 ARG A C 1
ATOM 514 O O . ARG A 1 69 ? -8.160 4.941 29.087 1.00 95.81 69 ARG A O 1
ATOM 521 N N . LEU A 1 70 ? -9.348 4.310 27.276 1.00 96.69 70 LEU A N 1
ATOM 522 C CA . LEU A 1 70 ? -8.206 4.334 26.364 1.00 96.69 70 LEU A CA 1
ATOM 523 C C . LEU A 1 70 ? -7.625 5.756 26.222 1.00 96.69 70 LEU A C 1
ATOM 525 O O . LEU A 1 70 ? -8.391 6.722 26.085 1.00 96.69 70 LEU A O 1
ATOM 529 N N . PRO A 1 71 ? -6.289 5.907 26.231 1.00 97.06 71 PRO A N 1
ATOM 530 C CA . PRO A 1 71 ? -5.646 7.177 25.930 1.00 97.06 71 PRO A CA 1
ATOM 531 C C . PRO A 1 71 ? -5.790 7.526 24.441 1.00 97.06 71 PRO A C 1
ATOM 533 O O . PRO A 1 71 ? -5.720 6.657 23.573 1.00 97.06 71 PRO A O 1
ATOM 536 N N . VAL A 1 72 ? -5.976 8.814 24.143 1.00 97.44 72 VAL A N 1
ATOM 537 C CA . VAL A 1 72 ? -6.048 9.327 22.766 1.00 97.44 72 VAL A CA 1
ATOM 538 C C . VAL A 1 72 ? -4.716 9.970 22.405 1.00 97.44 72 VAL A C 1
ATOM 540 O O . VAL A 1 72 ? -4.245 10.838 23.138 1.00 97.44 72 VAL A O 1
ATOM 543 N N . ASP A 1 73 ? -4.154 9.573 21.268 1.00 96.38 73 ASP A N 1
ATOM 544 C CA . ASP A 1 73 ? -2.978 10.191 20.654 1.00 96.38 73 ASP A CA 1
ATOM 545 C C . ASP A 1 73 ? -3.288 10.474 19.177 1.00 96.38 73 ASP A C 1
ATOM 547 O O . ASP A 1 73 ? -3.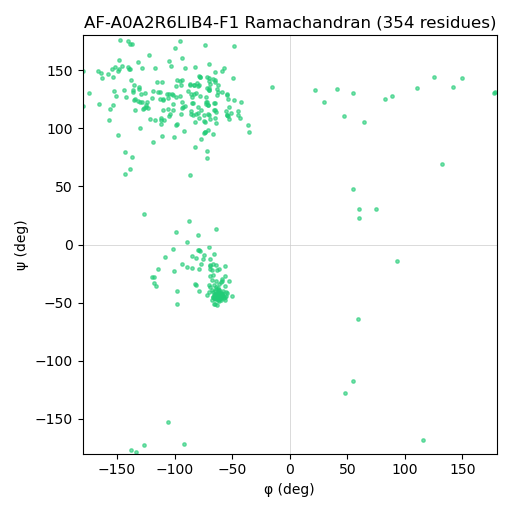709 9.585 18.435 1.00 96.38 73 ASP A O 1
ATOM 551 N N . LEU A 1 74 ? -3.164 11.734 18.759 1.00 93.25 74 LEU A N 1
ATOM 552 C CA . LEU A 1 74 ? -3.479 12.157 17.391 1.00 93.25 74 LEU A CA 1
ATOM 553 C C . LEU A 1 74 ? -2.249 12.159 16.477 1.00 93.25 74 LEU A C 1
ATOM 555 O O . LEU A 1 74 ? -2.413 12.185 15.255 1.00 93.25 74 LEU A O 1
ATOM 559 N N . ASP A 1 75 ? -1.050 12.130 17.057 1.00 90.94 75 ASP A N 1
ATOM 560 C CA . ASP A 1 75 ? 0.213 12.258 16.340 1.00 90.94 75 ASP A CA 1
ATOM 561 C C . ASP A 1 75 ? 0.830 10.874 16.082 1.00 90.94 75 ASP A C 1
ATOM 563 O O . ASP A 1 75 ? 1.120 10.546 14.928 1.00 90.94 75 ASP A O 1
ATOM 567 N N . ASP A 1 76 ? 0.961 10.047 17.127 1.00 91.25 76 ASP A N 1
ATOM 568 C CA . ASP A 1 76 ? 1.601 8.721 17.072 1.00 91.25 76 ASP A CA 1
ATOM 569 C C . ASP A 1 76 ? 0.832 7.652 17.885 1.00 91.25 76 ASP A C 1
ATOM 571 O O . ASP A 1 76 ? 1.304 7.143 18.907 1.00 91.25 76 ASP A O 1
ATOM 575 N N . PRO A 1 77 ? -0.409 7.314 17.484 1.00 94.00 77 PRO A N 1
ATOM 576 C CA . PRO A 1 77 ? -1.191 6.304 18.183 1.00 94.00 77 PRO A CA 1
ATOM 577 C C . PRO A 1 77 ? -0.657 4.888 17.963 1.00 94.00 77 PRO A C 1
ATOM 579 O O . PRO A 1 77 ? -0.321 4.502 16.845 1.00 94.00 77 PRO A O 1
ATOM 582 N N . THR A 1 78 ? -0.742 4.050 19.002 1.00 93.25 78 THR A N 1
ATOM 583 C CA . THR A 1 78 ? -0.468 2.606 18.884 1.00 93.25 78 THR A CA 1
ATOM 584 C C . THR A 1 78 ? -1.451 1.934 17.920 1.00 93.25 78 THR A C 1
ATOM 586 O O . THR A 1 78 ? -1.080 1.033 17.168 1.00 93.25 78 THR A O 1
ATOM 589 N N . VAL A 1 79 ? -2.717 2.369 17.929 1.00 94.06 79 VAL A N 1
ATOM 590 C CA . VAL A 1 79 ? -3.751 1.908 16.995 1.00 94.06 79 VAL A CA 1
ATOM 591 C C . VAL A 1 79 ? -4.392 3.083 16.269 1.00 94.06 79 VAL A C 1
ATOM 593 O O . VAL A 1 79 ? -5.067 3.921 16.865 1.00 94.06 79 VAL A O 1
ATOM 596 N N . ARG A 1 80 ? -4.249 3.110 14.944 1.00 95.31 80 ARG A N 1
ATOM 597 C CA . ARG A 1 80 ? -4.920 4.085 14.082 1.00 95.31 80 ARG A CA 1
ATOM 598 C C . ARG A 1 80 ? -6.232 3.507 13.554 1.00 95.31 80 ARG A C 1
ATOM 600 O O . ARG A 1 80 ? -6.252 2.461 12.903 1.00 95.31 80 ARG A O 1
ATOM 607 N N . LEU A 1 81 ? -7.328 4.201 13.829 1.00 96.06 81 LEU A N 1
ATOM 608 C CA . LEU A 1 81 ? -8.639 3.955 13.246 1.00 96.06 81 LEU A CA 1
ATOM 609 C C . LEU A 1 81 ? -8.874 4.910 12.084 1.00 96.06 81 LEU A C 1
ATOM 611 O O . LEU A 1 81 ? -8.532 6.088 12.131 1.00 96.06 81 LEU A O 1
ATOM 615 N N . GLU A 1 82 ? -9.508 4.397 11.047 1.00 96.56 82 GLU A N 1
ATOM 616 C CA . GLU A 1 82 ? -9.800 5.116 9.821 1.00 96.56 82 GLU A CA 1
ATOM 617 C C . GLU A 1 82 ? -11.303 5.063 9.586 1.00 96.56 82 GLU A C 1
ATOM 619 O O . GLU A 1 82 ? -11.897 3.990 9.444 1.00 96.56 82 GLU A O 1
ATOM 624 N N . ALA A 1 83 ? -11.913 6.242 9.598 1.00 97.69 83 ALA A N 1
ATOM 625 C CA . ALA A 1 83 ? -13.344 6.443 9.505 1.00 97.69 83 ALA A CA 1
ATOM 626 C C . ALA A 1 83 ? -13.663 7.107 8.164 1.00 97.69 83 ALA A C 1
ATOM 628 O O . ALA A 1 83 ? -13.441 8.305 7.971 1.00 97.69 83 ALA A O 1
ATOM 629 N N . TYR A 1 84 ? -14.178 6.326 7.221 1.00 97.81 84 TYR A N 1
ATOM 630 C CA . TYR A 1 84 ? -14.565 6.801 5.899 1.00 97.81 84 TYR A CA 1
ATOM 631 C C . TYR A 1 84 ? -16.064 7.042 5.844 1.00 97.81 84 TYR A C 1
ATOM 633 O O . TYR A 1 84 ? -16.851 6.144 6.116 1.00 97.81 84 TYR A O 1
ATOM 641 N N . CYS A 1 85 ? -16.451 8.239 5.428 1.00 97.12 85 CYS A N 1
ATOM 642 C CA . CYS A 1 85 ? -17.818 8.590 5.085 1.00 97.12 85 CYS A CA 1
ATOM 643 C C . CYS A 1 85 ? -17.840 8.968 3.604 1.00 97.12 85 CYS A C 1
ATOM 645 O O . CYS A 1 85 ? -17.294 10.009 3.225 1.00 97.12 85 CYS A O 1
ATOM 647 N N . TYR A 1 86 ? -18.403 8.111 2.758 1.00 96.69 86 TYR A N 1
ATOM 648 C CA . TYR A 1 86 ? -18.526 8.346 1.322 1.00 96.69 86 TYR A CA 1
ATOM 649 C C . TYR A 1 86 ? -19.997 8.302 0.932 1.00 96.69 86 TYR A C 1
ATOM 651 O O . TYR A 1 86 ? -20.594 7.226 0.909 1.00 96.69 86 TYR A O 1
ATOM 659 N N . ASP A 1 87 ? -20.560 9.467 0.616 1.00 95.56 87 ASP A N 1
ATOM 660 C CA . ASP A 1 87 ? -22.006 9.645 0.467 1.00 95.56 87 ASP A CA 1
ATOM 661 C C . ASP A 1 87 ? -22.741 9.026 1.677 1.00 95.56 87 ASP A C 1
ATOM 663 O O . ASP A 1 87 ? -22.364 9.291 2.811 1.00 95.56 87 ASP A O 1
ATOM 667 N N . ASP A 1 88 ? -23.732 8.158 1.475 1.00 95.81 88 ASP A N 1
ATOM 668 C CA . ASP A 1 88 ? -24.498 7.530 2.560 1.00 95.81 88 ASP A CA 1
ATOM 669 C C . ASP A 1 88 ? -23.791 6.341 3.232 1.00 95.81 88 ASP A C 1
ATOM 671 O O . ASP A 1 88 ? -24.421 5.643 4.020 1.00 95.81 88 ASP A O 1
ATOM 675 N N . ARG A 1 89 ? -22.517 6.059 2.925 1.00 97.50 89 ARG A N 1
ATOM 676 C CA . ARG A 1 89 ? -21.799 4.878 3.430 1.00 97.50 89 ARG A CA 1
ATOM 677 C C . ARG A 1 89 ? -20.709 5.245 4.428 1.00 97.50 89 ARG A C 1
ATOM 679 O O . ARG A 1 89 ? -19.782 5.989 4.102 1.00 97.50 89 ARG A O 1
ATOM 686 N N . PHE A 1 90 ? -20.784 4.640 5.606 1.00 98.12 90 PHE A N 1
ATOM 687 C CA . PHE A 1 90 ? -19.791 4.728 6.663 1.00 98.12 90 PHE A CA 1
ATOM 688 C C . PHE A 1 90 ? -19.004 3.425 6.780 1.00 98.12 90 PHE A C 1
ATOM 690 O O . PHE A 1 90 ? -19.581 2.348 6.909 1.00 98.12 90 PHE A O 1
ATOM 697 N N . THR A 1 91 ? -17.679 3.527 6.782 1.00 98.25 91 THR A N 1
ATOM 698 C CA . THR A 1 91 ? -16.778 2.404 7.024 1.00 98.25 91 THR A CA 1
ATOM 699 C C . THR A 1 91 ? -15.792 2.779 8.122 1.00 98.25 91 THR A C 1
ATOM 701 O O . THR A 1 91 ? -15.032 3.736 7.968 1.00 98.25 91 THR A O 1
ATOM 704 N N . LEU A 1 92 ? -15.756 1.992 9.196 1.00 97.88 92 LEU A N 1
ATOM 705 C CA . LEU A 1 92 ? -14.735 2.081 10.238 1.00 97.88 92 LEU A CA 1
ATOM 706 C C . LEU A 1 92 ? -13.765 0.915 10.087 1.00 97.88 92 LEU A C 1
ATOM 708 O O . LEU A 1 92 ? -14.185 -0.242 10.013 1.00 97.88 92 LEU A O 1
ATOM 712 N N . ALA A 1 93 ? -12.468 1.199 10.067 1.00 96.31 93 ALA A N 1
ATOM 713 C CA . ALA A 1 93 ? -11.443 0.173 9.960 1.00 96.31 93 ALA A CA 1
ATOM 714 C C . ALA A 1 93 ? -10.227 0.462 10.842 1.00 96.31 93 ALA A C 1
ATOM 716 O O . ALA A 1 93 ? -9.885 1.611 11.097 1.00 96.31 93 ALA A O 1
ATOM 717 N N . VAL A 1 94 ? -9.535 -0.599 11.250 1.00 94.31 94 VAL A N 1
ATOM 718 C CA . VAL A 1 94 ? -8.214 -0.523 11.886 1.00 94.31 94 VAL A CA 1
ATOM 719 C C . VAL A 1 94 ? -7.144 -0.488 10.800 1.00 94.31 94 VAL A C 1
ATOM 721 O O . VAL A 1 94 ? -7.150 -1.339 9.897 1.00 94.31 94 VAL A O 1
ATOM 724 N N . ASP A 1 95 ? -6.218 0.466 10.864 1.00 92.38 95 ASP A N 1
ATOM 725 C CA . ASP A 1 95 ? -5.033 0.448 10.014 1.00 92.38 95 ASP A CA 1
ATOM 726 C C . ASP A 1 95 ? -4.083 -0.681 10.447 1.00 92.38 95 ASP A C 1
ATOM 728 O O . ASP A 1 95 ? -3.833 -0.926 11.621 1.00 92.38 95 ASP A O 1
ATOM 732 N N . LEU A 1 96 ? -3.583 -1.414 9.459 1.00 90.69 96 LEU A N 1
ATOM 733 C CA . LEU A 1 96 ? -2.744 -2.598 9.631 1.00 90.69 96 LEU A CA 1
ATOM 734 C C . LEU A 1 96 ? -1.287 -2.335 9.226 1.00 90.69 96 LEU A C 1
ATOM 736 O O . LEU A 1 96 ? -0.431 -3.190 9.437 1.00 90.69 96 LEU A O 1
ATOM 740 N N . THR A 1 97 ? -1.017 -1.195 8.593 1.00 84.62 97 THR A N 1
ATOM 741 C CA . THR A 1 97 ? 0.277 -0.892 7.973 1.00 84.62 97 THR A CA 1
ATOM 742 C C . THR A 1 97 ? 0.950 0.334 8.569 1.00 84.62 97 THR A C 1
ATOM 744 O O . THR A 1 97 ? 2.174 0.352 8.575 1.00 84.62 97 THR A O 1
ATOM 747 N N . ASP A 1 98 ? 0.180 1.297 9.095 1.00 80.50 98 ASP A N 1
ATOM 748 C CA . ASP A 1 98 ? 0.622 2.624 9.563 1.00 80.50 98 ASP A CA 1
ATOM 749 C C . ASP A 1 98 ? 1.290 3.455 8.453 1.00 80.50 98 ASP A C 1
ATOM 751 O O . ASP A 1 98 ? 0.732 4.434 7.952 1.00 80.50 98 ASP A O 1
ATOM 755 N N . GLU A 1 99 ? 2.432 3.002 7.937 1.00 83.75 99 GLU A N 1
ATOM 756 C CA . GLU A 1 99 ? 3.042 3.587 6.757 1.00 83.75 99 GLU A CA 1
ATOM 757 C C . GLU A 1 99 ? 2.439 3.039 5.455 1.00 83.75 99 GLU A C 1
ATOM 759 O O . GLU A 1 99 ? 2.235 1.841 5.239 1.00 83.75 99 GLU A O 1
ATOM 764 N N . SER A 1 100 ? 2.191 3.943 4.507 1.00 87.50 100 SER A N 1
ATOM 765 C CA . SER A 1 100 ? 1.623 3.556 3.226 1.00 87.50 100 SER A CA 1
ATOM 766 C C . SER A 1 100 ? 2.569 2.677 2.400 1.00 87.50 100 SER A C 1
ATOM 768 O O . SER A 1 100 ? 3.621 3.122 1.939 1.00 87.50 100 SER A O 1
ATOM 770 N N . LEU A 1 101 ? 2.096 1.478 2.050 1.00 90.38 101 LEU A N 1
ATOM 771 C CA . LEU A 1 101 ? 2.790 0.490 1.214 1.00 90.38 101 LEU A CA 1
ATOM 772 C C . LEU A 1 101 ? 3.049 0.925 -0.242 1.00 90.38 101 LEU A C 1
ATOM 774 O O . LEU A 1 101 ? 3.334 0.075 -1.076 1.00 90.38 101 LEU A O 1
ATOM 778 N N . HIS A 1 102 ? 2.900 2.191 -0.626 1.00 91.00 102 HIS A N 1
ATOM 779 C CA . HIS A 1 102 ? 3.446 2.682 -1.901 1.00 91.00 102 HIS A CA 1
ATOM 780 C C . HIS A 1 102 ? 4.879 3.193 -1.754 1.00 91.00 102 HIS A C 1
ATOM 782 O O . HIS A 1 102 ? 5.575 3.327 -2.764 1.00 91.00 102 HIS A O 1
ATOM 788 N N . LYS A 1 103 ? 5.294 3.499 -0.522 1.00 90.69 103 LYS A N 1
ATOM 789 C CA . LYS A 1 103 ? 6.676 3.796 -0.192 1.00 90.69 103 LYS A CA 1
ATOM 790 C C . LYS A 1 103 ? 7.467 2.500 -0.296 1.00 90.69 103 LYS A C 1
ATOM 792 O O . LYS A 1 103 ? 7.017 1.433 0.126 1.00 90.69 103 LYS A O 1
ATOM 797 N N . ARG A 1 104 ? 8.601 2.590 -0.973 1.00 93.06 104 ARG A N 1
ATOM 798 C CA . ARG A 1 104 ? 9.454 1.452 -1.298 1.00 93.06 104 ARG A CA 1
ATOM 799 C C . ARG A 1 104 ? 10.873 1.788 -0.873 1.00 93.06 104 ARG A C 1
ATOM 801 O O . ARG A 1 104 ? 11.348 2.836 -1.309 1.00 93.06 104 ARG A O 1
ATOM 808 N N . PRO A 1 105 ? 11.554 0.913 -0.115 1.00 93.56 105 PRO A N 1
ATOM 809 C CA . PRO A 1 105 ? 12.945 1.131 0.273 1.00 93.56 105 PRO A CA 1
ATOM 810 C C . PRO A 1 105 ? 13.877 1.349 -0.922 1.00 93.56 105 PRO A C 1
ATOM 812 O O . PRO A 1 105 ? 14.743 2.212 -0.866 1.00 93.56 105 PRO A O 1
ATOM 815 N N . TYR A 1 106 ? 13.635 0.660 -2.046 1.00 94.81 106 TYR A N 1
ATOM 816 C CA . TYR A 1 106 ? 14.460 0.823 -3.248 1.00 94.81 106 TYR A CA 1
ATOM 817 C C . TYR A 1 106 ? 14.394 2.228 -3.863 1.00 94.81 106 TYR A C 1
ATOM 819 O O . TYR A 1 106 ? 15.218 2.586 -4.701 1.00 94.81 106 TYR A O 1
ATOM 827 N N . ARG A 1 107 ? 13.381 3.036 -3.527 1.00 93.81 107 ARG A N 1
ATOM 828 C CA . ARG A 1 107 ? 13.130 4.325 -4.179 1.00 93.81 107 ARG A CA 1
ATOM 829 C C . ARG A 1 107 ? 13.943 5.439 -3.516 1.00 93.81 107 ARG A C 1
ATOM 831 O O . ARG A 1 107 ? 13.397 6.416 -3.017 1.00 93.81 107 ARG A O 1
ATOM 838 N N . VAL A 1 108 ? 15.260 5.279 -3.530 1.00 96.38 108 VAL A N 1
ATOM 839 C CA . VAL A 1 108 ? 16.229 6.218 -2.945 1.00 96.38 108 VAL A CA 1
ATOM 840 C C . VAL A 1 108 ? 16.463 7.459 -3.817 1.00 96.38 108 VAL A C 1
ATOM 842 O O . VAL A 1 108 ? 16.973 8.470 -3.341 1.00 96.38 108 VAL A O 1
ATOM 845 N N . CYS A 1 109 ? 16.071 7.406 -5.093 1.00 96.06 109 CYS A N 1
ATOM 846 C CA . CYS A 1 109 ? 16.050 8.539 -6.008 1.00 96.06 109 CYS A CA 1
ATOM 847 C C . CYS A 1 109 ? 14.658 8.718 -6.635 1.00 96.06 109 CYS A C 1
ATOM 849 O O . CYS A 1 109 ? 14.078 7.786 -7.198 1.00 96.06 109 CYS A O 1
ATOM 851 N N . GLU A 1 110 ? 14.125 9.942 -6.604 1.00 89.94 110 GLU A N 1
ATOM 852 C CA . GLU A 1 110 ? 12.774 10.228 -7.096 1.00 89.94 110 GLU A CA 1
ATOM 853 C C . GLU A 1 110 ? 12.746 11.0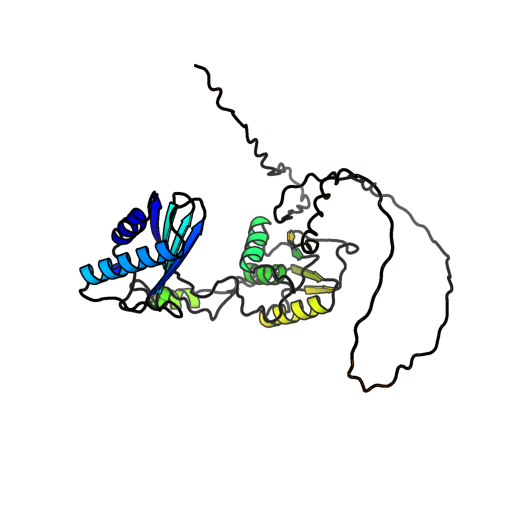74 -8.374 1.00 89.94 110 GLU A C 1
ATOM 855 O O . GLU A 1 110 ? 13.496 12.036 -8.555 1.00 89.94 110 GLU A O 1
ATOM 860 N N . HIS A 1 111 ? 11.827 10.711 -9.273 1.00 89.50 111 HIS A N 1
ATOM 861 C CA . HIS A 1 111 ? 11.442 11.544 -10.410 1.00 89.50 111 HIS A CA 1
ATOM 862 C C . HIS A 1 111 ? 10.646 12.773 -9.936 1.00 89.50 111 HIS A C 1
ATOM 864 O O . HIS A 1 111 ? 9.961 12.698 -8.925 1.00 89.50 111 HIS A O 1
ATOM 870 N N . ASP A 1 112 ? 10.631 13.871 -10.705 1.00 86.25 112 ASP A N 1
ATOM 871 C CA . ASP A 1 112 ? 9.894 15.105 -10.340 1.00 86.25 112 ASP A CA 1
ATOM 872 C C . ASP A 1 112 ? 8.367 14.879 -10.214 1.00 86.25 112 ASP A C 1
ATOM 874 O O . ASP A 1 112 ? 7.643 15.659 -9.603 1.00 86.25 112 ASP A O 1
ATOM 878 N N . ALA A 1 113 ? 7.870 13.811 -10.832 1.00 85.81 113 ALA A N 1
ATOM 879 C CA . ALA A 1 113 ? 6.487 13.351 -10.755 1.00 85.81 113 ALA A CA 1
ATOM 880 C C . ALA A 1 113 ? 6.494 11.815 -10.757 1.00 85.81 113 ALA A C 1
ATOM 882 O O . ALA A 1 113 ? 6.355 11.210 -11.827 1.00 85.81 113 ALA A O 1
ATOM 883 N N . PRO A 1 114 ? 6.778 11.171 -9.613 1.00 84.19 114 PRO A N 1
ATOM 884 C CA . PRO A 1 114 ? 6.991 9.738 -9.566 1.00 84.19 114 PRO A CA 1
ATOM 885 C C . PRO A 1 114 ? 5.650 8.998 -9.554 1.00 84.19 114 PRO A C 1
ATOM 887 O O . PRO A 1 114 ? 4.700 9.375 -8.865 1.00 84.19 114 PRO A O 1
ATOM 890 N N . LEU A 1 115 ? 5.570 7.903 -10.308 1.00 93.06 115 LEU A N 1
ATOM 891 C CA . LEU A 1 115 ? 4.422 7.002 -10.257 1.00 93.06 115 LEU A CA 1
ATOM 892 C C . LEU A 1 115 ? 4.413 6.269 -8.906 1.00 93.06 115 LEU A C 1
ATOM 894 O O . LEU A 1 115 ? 5.456 5.817 -8.428 1.00 93.06 115 LEU A O 1
ATOM 898 N N . ARG A 1 116 ? 3.247 6.111 -8.270 1.00 95.25 116 ARG A N 1
ATOM 899 C CA . ARG A 1 116 ? 3.134 5.279 -7.057 1.00 95.25 116 ARG A CA 1
ATOM 900 C C . ARG A 1 116 ? 3.466 3.822 -7.391 1.00 95.25 116 ARG A C 1
ATOM 902 O O . ARG A 1 116 ? 2.941 3.289 -8.364 1.00 95.25 116 ARG A O 1
ATOM 909 N N . ALA A 1 117 ? 4.290 3.172 -6.570 1.00 96.06 117 ALA A N 1
ATOM 910 C CA . ALA A 1 117 ? 4.718 1.783 -6.772 1.00 96.06 117 ALA A CA 1
ATOM 911 C C . ALA A 1 117 ? 3.532 0.811 -6.881 1.00 96.06 117 ALA A C 1
ATOM 913 O O . ALA A 1 117 ? 3.441 0.018 -7.811 1.00 96.06 117 ALA A O 1
ATOM 914 N N . THR A 1 118 ? 2.551 0.951 -5.988 1.00 96.25 118 THR A N 1
ATOM 915 C CA . THR A 1 118 ? 1.318 0.148 -5.999 1.00 96.25 118 THR A CA 1
ATOM 916 C C . THR A 1 118 ? 0.497 0.335 -7.274 1.00 96.25 118 THR A C 1
ATOM 918 O O . THR A 1 118 ? -0.110 -0.618 -7.769 1.00 96.25 118 THR A O 1
ATOM 921 N N . LEU A 1 119 ? 0.498 1.545 -7.843 1.00 96.88 119 LEU A N 1
ATOM 922 C CA . LEU A 1 119 ? -0.158 1.813 -9.119 1.00 96.88 119 LEU A CA 1
ATOM 923 C C . LEU A 1 119 ? 0.614 1.169 -10.273 1.00 96.88 119 LEU A C 1
ATOM 925 O O . LEU A 1 119 ? -0.009 0.524 -11.107 1.00 96.88 119 LEU A O 1
ATOM 929 N N . ALA A 1 120 ? 1.944 1.266 -10.288 1.00 97.38 120 ALA A N 1
ATOM 930 C CA . ALA A 1 120 ? 2.786 0.584 -11.271 1.00 97.38 120 ALA A CA 1
ATOM 931 C C . ALA A 1 120 ? 2.553 -0.939 -11.271 1.00 97.38 120 ALA A C 1
ATOM 933 O O . ALA A 1 120 ? 2.278 -1.518 -12.322 1.00 97.38 120 ALA A O 1
ATOM 934 N N . TYR A 1 121 ? 2.538 -1.567 -10.090 1.00 97.19 121 TYR A N 1
ATOM 935 C CA . TYR A 1 121 ? 2.178 -2.979 -9.937 1.00 97.19 121 TYR A CA 1
ATOM 936 C C . TYR A 1 121 ? 0.779 -3.279 -10.494 1.00 97.19 121 TYR A C 1
ATOM 938 O O . TYR A 1 121 ? 0.590 -4.218 -11.266 1.00 97.19 121 TYR A O 1
ATOM 946 N N . SER A 1 122 ? -0.211 -2.445 -10.168 1.00 97.88 122 SER A N 1
ATOM 947 C CA . SER A 1 122 ? -1.579 -2.606 -10.676 1.00 97.88 122 SER A CA 1
ATOM 948 C C . SER A 1 122 ? -1.648 -2.499 -12.204 1.00 97.88 122 SER A C 1
ATOM 950 O O . SER A 1 122 ? -2.357 -3.276 -12.843 1.00 97.88 122 SER A O 1
ATOM 952 N N . MET A 1 123 ? -0.881 -1.586 -12.809 1.00 97.88 123 MET A N 1
ATOM 953 C CA . MET A 1 123 ? -0.784 -1.448 -14.266 1.00 97.88 123 MET A CA 1
ATOM 954 C C . MET A 1 123 ? -0.236 -2.724 -14.915 1.00 97.88 123 MET A C 1
ATOM 956 O O . MET A 1 123 ? -0.792 -3.169 -15.918 1.00 97.88 123 MET A O 1
ATOM 960 N N . LEU A 1 124 ? 0.785 -3.351 -14.322 1.00 98.19 124 LEU A N 1
ATOM 961 C CA . LEU A 1 124 ? 1.339 -4.630 -14.786 1.00 98.19 124 LEU A CA 1
ATOM 962 C C . LEU A 1 124 ? 0.300 -5.757 -14.717 1.00 98.19 124 LEU A C 1
ATOM 964 O O . LEU A 1 124 ? 0.131 -6.509 -15.680 1.00 98.19 124 LEU A O 1
ATOM 968 N N . ARG A 1 125 ? -0.460 -5.837 -13.614 1.00 97.12 125 ARG A N 1
ATOM 969 C CA . ARG A 1 125 ? -1.548 -6.820 -13.461 1.00 97.12 125 ARG A CA 1
ATOM 970 C C . ARG A 1 125 ? -2.647 -6.636 -14.503 1.00 97.12 125 ARG A C 1
ATOM 972 O O . ARG A 1 125 ? -3.123 -7.626 -15.051 1.00 97.12 125 ARG A O 1
ATOM 979 N N . LEU A 1 126 ? -3.028 -5.392 -14.792 1.00 97.38 126 LEU A N 1
ATOM 980 C CA . LEU A 1 126 ? -4.035 -5.068 -15.808 1.00 97.38 126 LEU A CA 1
ATOM 981 C C . LEU A 1 126 ? -3.540 -5.330 -17.234 1.00 97.38 126 LEU A C 1
ATOM 983 O O . LEU A 1 126 ? -4.324 -5.751 -18.083 1.00 97.38 126 LEU A O 1
ATOM 987 N N . ALA A 1 127 ? -2.254 -5.100 -17.500 1.00 97.00 127 ALA A N 1
ATOM 988 C CA . ALA A 1 127 ? -1.629 -5.430 -18.778 1.00 97.00 127 ALA A CA 1
ATOM 989 C C . ALA A 1 127 ? -1.507 -6.948 -19.001 1.00 97.00 127 ALA A C 1
ATOM 991 O O . ALA A 1 127 ? -1.368 -7.390 -20.142 1.00 97.00 127 ALA A O 1
ATOM 992 N N . GLY A 1 128 ? -1.610 -7.739 -17.927 1.00 96.50 128 GLY A N 1
ATOM 993 C CA . GLY A 1 128 ? -1.463 -9.189 -17.965 1.00 96.50 128 GLY A CA 1
ATOM 994 C C . GLY A 1 128 ? -0.014 -9.637 -18.129 1.00 96.50 128 GLY A C 1
ATOM 995 O O . GLY A 1 128 ? 0.202 -10.671 -18.750 1.00 96.50 128 GLY A O 1
ATOM 996 N N . TYR A 1 129 ? 0.940 -8.857 -17.607 1.00 96.94 129 TYR A N 1
ATOM 997 C CA . TYR A 1 129 ? 2.363 -9.197 -17.618 1.00 96.94 129 TYR A CA 1
ATOM 998 C C . TYR A 1 129 ? 2.624 -10.523 -16.888 1.00 96.94 129 TYR A C 1
ATOM 1000 O O . TYR A 1 129 ? 2.158 -10.723 -15.760 1.00 96.94 129 TYR A O 1
ATOM 1008 N N . SER A 1 130 ? 3.386 -11.394 -17.540 1.00 94.81 130 SER A N 1
ATOM 1009 C CA . SER A 1 130 ? 3.936 -12.648 -17.029 1.00 94.81 130 SER A CA 1
ATOM 1010 C C . SER A 1 130 ? 5.471 -12.589 -17.026 1.00 94.81 130 SER A C 1
ATOM 1012 O O . SER A 1 130 ? 6.024 -11.913 -17.887 1.00 94.81 130 SER A O 1
ATOM 1014 N N . PRO A 1 131 ? 6.178 -13.311 -16.134 1.00 93.94 131 PRO A N 1
ATOM 1015 C CA . PRO A 1 131 ? 7.644 -13.389 -16.160 1.00 93.94 131 PRO A CA 1
ATOM 1016 C C . PRO A 1 131 ? 8.231 -13.798 -17.520 1.00 93.94 131 PRO A C 1
ATOM 1018 O O . PRO A 1 131 ? 9.297 -13.327 -17.879 1.00 93.94 131 PRO A O 1
ATOM 1021 N N . ASP A 1 132 ? 7.516 -14.621 -18.292 1.00 94.56 132 ASP A N 1
ATOM 1022 C CA . ASP A 1 132 ? 7.950 -15.061 -19.628 1.00 94.56 132 ASP A CA 1
ATOM 1023 C C . ASP A 1 132 ? 7.825 -13.987 -20.727 1.00 94.56 132 ASP A C 1
ATOM 1025 O O . ASP A 1 132 ? 8.249 -14.223 -21.859 1.00 94.56 132 ASP A O 1
ATOM 1029 N N . ASP A 1 133 ? 7.183 -12.848 -20.445 1.00 96.44 133 ASP A N 1
ATOM 1030 C CA . ASP A 1 133 ? 7.008 -11.771 -21.419 1.00 96.44 133 ASP A CA 1
ATOM 1031 C C . ASP A 1 133 ? 8.255 -10.880 -21.461 1.00 96.44 133 ASP A C 1
ATOM 1033 O O . ASP A 1 133 ? 8.717 -10.404 -20.422 1.00 96.44 133 ASP A O 1
ATOM 1037 N N . ARG A 1 134 ? 8.700 -10.500 -22.665 1.00 97.38 134 ARG A N 1
ATOM 1038 C CA . ARG A 1 134 ? 9.591 -9.344 -22.816 1.00 97.38 134 ARG A CA 1
ATOM 1039 C C . ARG A 1 134 ? 8.824 -8.058 -22.511 1.00 97.38 134 ARG A C 1
ATOM 1041 O O . ARG A 1 134 ? 7.983 -7.626 -23.313 1.00 97.38 134 ARG A O 1
ATOM 1048 N N . LEU A 1 135 ? 9.112 -7.430 -21.373 1.00 98.44 135 LEU A N 1
ATOM 1049 C CA . LEU A 1 135 ? 8.508 -6.167 -20.950 1.00 98.44 135 LEU A CA 1
ATOM 1050 C C . LEU A 1 135 ? 9.390 -4.984 -21.343 1.00 98.44 135 LEU A C 1
ATOM 1052 O O . LEU A 1 135 ? 10.555 -4.913 -20.967 1.00 98.44 135 LEU A O 1
ATOM 1056 N N . VAL A 1 136 ? 8.807 -3.994 -22.019 1.00 98.38 136 VAL A N 1
ATOM 1057 C CA . VAL A 1 136 ? 9.497 -2.733 -22.322 1.00 98.38 136 VAL A CA 1
ATOM 1058 C C . VAL A 1 136 ? 8.696 -1.548 -21.790 1.00 98.38 136 VAL A C 1
ATOM 1060 O O . VAL A 1 136 ? 7.548 -1.338 -22.190 1.00 98.38 136 VAL A O 1
ATOM 1063 N N . ASP A 1 137 ? 9.318 -0.730 -20.939 1.00 97.81 137 ASP A N 1
ATOM 1064 C CA . ASP A 1 137 ? 8.845 0.624 -20.634 1.00 97.81 137 ASP A CA 1
ATOM 1065 C C . ASP A 1 137 ? 9.652 1.641 -21.463 1.00 97.81 137 ASP A C 1
ATOM 1067 O O . ASP A 1 137 ? 10.802 1.938 -21.128 1.00 97.81 137 ASP A O 1
ATOM 1071 N N . PRO A 1 138 ? 9.093 2.190 -22.560 1.00 97.19 138 PRO A N 1
ATOM 1072 C CA . PRO A 1 138 ? 9.804 3.118 -23.434 1.00 97.19 138 PRO A CA 1
ATOM 1073 C C . PRO A 1 138 ? 10.100 4.494 -22.807 1.00 97.19 138 PRO A C 1
ATOM 1075 O O . PRO A 1 138 ? 10.836 5.276 -23.411 1.00 97.19 138 PRO A O 1
ATOM 1078 N N . MET A 1 139 ? 9.494 4.833 -21.664 1.00 95.69 139 MET A N 1
ATOM 1079 C CA . MET A 1 139 ? 9.653 6.127 -20.984 1.00 95.69 139 MET A CA 1
ATOM 1080 C C . MET A 1 139 ? 9.663 5.933 -19.465 1.00 95.69 139 MET A C 1
ATOM 1082 O O . MET A 1 139 ? 8.819 6.460 -18.737 1.00 95.69 139 MET A O 1
ATOM 1086 N N . ALA A 1 140 ? 10.639 5.158 -19.004 1.00 95.88 140 ALA A N 1
ATOM 1087 C CA . ALA A 1 140 ? 10.690 4.602 -17.662 1.00 95.88 140 ALA A CA 1
ATOM 1088 C C . ALA A 1 140 ? 10.928 5.629 -16.544 1.00 95.88 140 ALA A C 1
ATOM 1090 O O . ALA A 1 140 ? 10.683 5.318 -15.374 1.00 95.88 140 ALA A O 1
ATOM 1091 N N . GLY A 1 141 ? 11.414 6.839 -16.849 1.00 95.62 141 GLY A N 1
ATOM 1092 C CA . GLY A 1 141 ? 11.751 7.835 -15.831 1.00 95.62 141 GLY A CA 1
ATOM 1093 C C . GLY A 1 141 ? 12.739 7.269 -14.805 1.00 95.62 141 GLY A C 1
ATOM 1094 O O . GLY A 1 141 ? 13.849 6.887 -15.161 1.00 95.62 141 GLY A O 1
ATOM 1095 N N . SER A 1 142 ? 12.331 7.189 -13.534 1.00 96.19 142 SER A N 1
ATOM 1096 C CA . SER A 1 142 ? 13.107 6.583 -12.436 1.00 96.19 142 SER A CA 1
ATOM 1097 C C . SER A 1 142 ? 12.899 5.061 -12.277 1.00 96.19 142 SER A C 1
ATOM 1099 O O . SER A 1 142 ? 13.134 4.525 -11.195 1.00 96.19 142 SER A O 1
ATOM 1101 N N . ALA A 1 143 ? 12.424 4.385 -13.329 1.00 97.19 143 ALA A N 1
ATOM 1102 C CA . ALA A 1 143 ? 12.240 2.933 -13.461 1.00 97.19 143 ALA A CA 1
ATOM 1103 C C . ALA A 1 143 ? 11.288 2.252 -12.460 1.00 97.19 143 ALA A C 1
ATOM 1105 O O . ALA A 1 143 ? 11.423 1.065 -12.179 1.00 97.19 143 ALA A O 1
ATOM 1106 N N . THR A 1 144 ? 10.258 2.951 -11.975 1.00 97.69 144 THR A N 1
ATOM 1107 C CA . THR A 1 144 ? 9.269 2.344 -11.063 1.00 97.69 144 THR A CA 1
ATOM 1108 C C . THR A 1 144 ? 8.533 1.143 -11.673 1.00 97.69 144 THR A C 1
ATOM 1110 O O . THR A 1 144 ? 8.397 0.128 -11.002 1.00 97.69 144 THR A O 1
ATOM 1113 N N . ILE A 1 145 ? 8.043 1.234 -12.918 1.00 98.12 145 ILE A N 1
ATOM 1114 C CA . ILE A 1 145 ? 7.318 0.120 -13.562 1.00 98.12 145 ILE A CA 1
ATOM 1115 C C . ILE A 1 145 ? 8.243 -1.093 -13.781 1.00 98.12 145 ILE A C 1
ATOM 1117 O O . ILE A 1 145 ? 7.876 -2.175 -13.326 1.00 98.12 145 ILE A O 1
ATOM 1121 N N . PRO A 1 146 ? 9.438 -0.940 -14.391 1.00 98.06 146 PRO A N 1
ATOM 1122 C CA . PRO A 1 146 ? 10.398 -2.035 -14.541 1.00 98.06 146 PRO A CA 1
ATOM 1123 C C . PRO A 1 146 ? 10.791 -2.718 -13.224 1.00 98.06 146 PRO A C 1
ATOM 1125 O O . PRO A 1 146 ? 10.789 -3.944 -13.146 1.00 98.06 146 PRO A O 1
ATOM 1128 N N . ILE A 1 147 ? 11.069 -1.944 -12.169 1.00 97.94 147 ILE A N 1
ATOM 1129 C CA . ILE A 1 147 ? 11.454 -2.495 -10.862 1.00 97.94 147 ILE A CA 1
ATOM 1130 C C . ILE A 1 147 ? 10.293 -3.277 -10.231 1.00 97.94 147 ILE A C 1
ATOM 1132 O O . ILE A 1 147 ? 10.486 -4.408 -9.791 1.00 97.94 147 ILE A O 1
ATOM 1136 N N . GLU A 1 148 ? 9.064 -2.743 -10.237 1.00 98.00 148 GLU A N 1
ATOM 1137 C CA . GLU A 1 148 ? 7.901 -3.485 -9.720 1.00 98.00 148 GLU A CA 1
ATOM 1138 C C . GLU A 1 148 ? 7.612 -4.754 -10.539 1.00 98.00 148 GLU A C 1
ATOM 1140 O O . GLU A 1 148 ? 7.157 -5.751 -9.978 1.00 98.00 148 GLU A O 1
ATOM 1145 N N . ALA A 1 149 ? 7.901 -4.753 -11.845 1.00 97.81 149 ALA A N 1
ATOM 1146 C CA . ALA A 1 149 ? 7.768 -5.936 -12.692 1.00 97.81 149 ALA A CA 1
ATOM 1147 C C . ALA A 1 149 ? 8.771 -7.029 -12.313 1.00 97.81 149 ALA A C 1
ATOM 1149 O O . ALA A 1 149 ? 8.382 -8.189 -12.164 1.00 97.81 149 ALA A O 1
ATOM 1150 N N . ALA A 1 150 ? 10.032 -6.658 -12.097 1.00 97.38 150 ALA A N 1
ATOM 1151 C CA . ALA A 1 150 ? 11.081 -7.579 -11.679 1.00 97.38 150 ALA A CA 1
ATOM 1152 C C . ALA A 1 150 ? 10.805 -8.161 -10.283 1.00 97.38 150 ALA A C 1
ATOM 1154 O O . ALA A 1 150 ? 10.872 -9.379 -10.102 1.00 97.38 150 ALA A O 1
ATOM 1155 N N . LEU A 1 151 ? 10.397 -7.328 -9.316 1.00 96.69 151 LEU A N 1
ATOM 1156 C CA . LEU A 1 151 ? 9.981 -7.784 -7.981 1.00 96.69 151 LEU A CA 1
ATOM 1157 C C . LEU A 1 151 ? 8.795 -8.758 -8.062 1.00 96.69 151 LEU A C 1
ATOM 1159 O O . LEU A 1 151 ? 8.795 -9.805 -7.416 1.00 96.69 151 LEU A O 1
ATOM 1163 N N . ALA A 1 152 ? 7.794 -8.455 -8.894 1.00 95.81 152 ALA A N 1
ATOM 1164 C CA . ALA A 1 152 ? 6.633 -9.321 -9.088 1.00 95.81 152 ALA A CA 1
ATOM 1165 C C . ALA A 1 152 ? 6.999 -10.676 -9.719 1.00 95.81 152 ALA A C 1
ATOM 1167 O O . ALA A 1 152 ? 6.484 -11.720 -9.290 1.00 95.81 152 ALA A O 1
ATOM 1168 N N . ALA A 1 153 ? 7.875 -10.653 -10.728 1.00 95.81 153 ALA A N 1
ATOM 1169 C CA . ALA A 1 153 ? 8.299 -11.832 -11.471 1.00 95.81 153 ALA A CA 1
ATOM 1170 C C . ALA A 1 153 ? 9.129 -12.784 -10.604 1.00 95.81 153 ALA A C 1
ATOM 1172 O O . ALA A 1 153 ? 8.798 -13.965 -10.498 1.00 95.81 153 ALA A O 1
ATOM 1173 N N . THR A 1 154 ? 10.113 -12.234 -9.892 1.00 94.50 154 THR A N 1
ATOM 1174 C CA . THR A 1 154 ? 10.984 -12.963 -8.955 1.00 94.50 154 THR A CA 1
ATOM 1175 C C . THR A 1 154 ? 10.318 -13.241 -7.607 1.00 94.50 154 THR A C 1
ATOM 1177 O O . THR A 1 154 ? 10.885 -13.897 -6.743 1.00 94.50 154 THR A O 1
ATOM 1180 N N . GLY A 1 155 ? 9.105 -12.734 -7.372 1.00 93.81 155 GLY A N 1
ATOM 1181 C CA . GLY A 1 155 ? 8.412 -12.904 -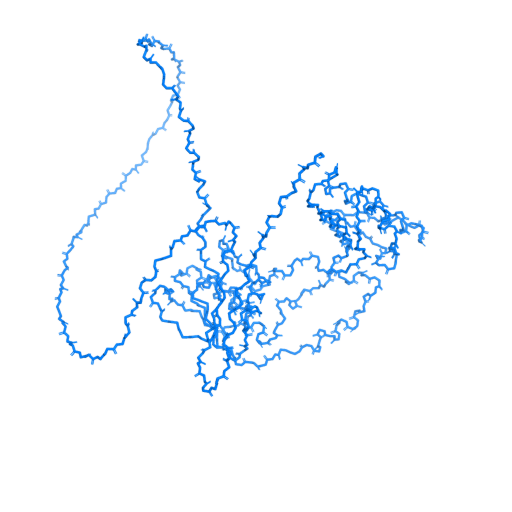6.097 1.00 93.81 155 GLY A CA 1
ATOM 1182 C C . GLY A 1 155 ? 9.154 -12.315 -4.897 1.00 93.81 155 GLY A C 1
ATOM 1183 O O . GLY A 1 155 ? 8.904 -12.756 -3.778 1.00 93.81 155 GLY A O 1
ATOM 1184 N N . ARG A 1 156 ? 10.053 -11.347 -5.096 1.00 93.19 156 ARG A N 1
ATOM 1185 C CA . ARG A 1 156 ? 10.734 -10.653 -3.998 1.00 93.19 156 ARG A CA 1
ATOM 1186 C C . ARG A 1 156 ? 9.751 -9.756 -3.247 1.00 93.19 156 ARG A C 1
ATOM 1188 O O . ARG A 1 156 ? 8.887 -9.115 -3.847 1.00 93.19 156 ARG A O 1
ATOM 1195 N N . VAL A 1 157 ? 9.876 -9.718 -1.921 1.00 90.44 157 VAL A N 1
ATOM 1196 C CA . VAL A 1 157 ? 9.024 -8.883 -1.063 1.00 90.44 157 VAL A CA 1
ATOM 1197 C C . VAL A 1 157 ? 9.430 -7.416 -1.250 1.00 90.44 157 VAL A C 1
ATOM 1199 O O . VAL A 1 157 ? 10.586 -7.094 -0.996 1.00 90.44 157 VAL A O 1
ATOM 1202 N N . PRO A 1 158 ? 8.523 -6.506 -1.656 1.00 87.50 158 PRO A N 1
ATOM 1203 C CA . PRO A 1 158 ? 8.910 -5.125 -1.969 1.00 87.50 158 PRO A CA 1
ATOM 1204 C C . PRO A 1 158 ? 9.341 -4.275 -0.764 1.00 87.50 158 PRO A C 1
ATOM 1206 O O . PRO A 1 158 ? 10.003 -3.258 -0.950 1.00 87.50 158 PRO A O 1
ATOM 1209 N N . CYS A 1 159 ? 8.932 -4.662 0.448 1.00 88.31 159 CYS A N 1
ATOM 1210 C CA . CYS A 1 159 ? 9.297 -4.014 1.711 1.00 88.31 159 CYS A CA 1
ATOM 1211 C C . CYS A 1 159 ? 9.630 -5.100 2.757 1.00 88.31 159 CYS A C 1
ATOM 1213 O O . CYS A 1 159 ? 8.781 -5.405 3.599 1.00 88.31 159 CYS A O 1
ATOM 1215 N N . PRO A 1 160 ? 10.801 -5.756 2.674 1.00 83.62 160 PRO A N 1
ATOM 1216 C CA . PRO A 1 160 ? 11.124 -6.899 3.529 1.00 83.62 160 PRO A CA 1
ATOM 1217 C C . PRO A 1 160 ? 11.204 -6.514 5.012 1.00 83.62 160 PRO A C 1
ATOM 1219 O O . PRO A 1 160 ? 10.700 -7.260 5.846 1.00 83.62 160 PRO A O 1
ATOM 1222 N N . ASP A 1 161 ? 11.709 -5.322 5.325 1.00 85.25 161 ASP A N 1
ATOM 1223 C CA . ASP A 1 161 ? 11.908 -4.856 6.707 1.00 85.25 161 ASP A CA 1
ATOM 1224 C C . ASP A 1 161 ? 10.691 -4.134 7.300 1.00 85.25 161 ASP A C 1
ATOM 1226 O O . ASP A 1 161 ? 10.738 -3.648 8.425 1.00 85.25 161 ASP A O 1
ATOM 1230 N N . HIS A 1 162 ? 9.584 -4.039 6.554 1.00 84.56 162 HIS A N 1
ATOM 1231 C CA . HIS A 1 162 ? 8.375 -3.406 7.068 1.00 84.56 162 HIS A CA 1
ATOM 1232 C C . HIS A 1 162 ? 7.749 -4.285 8.156 1.00 84.56 162 HIS A C 1
ATOM 1234 O O . HIS A 1 162 ? 7.239 -5.380 7.874 1.00 84.56 162 HIS A O 1
ATOM 1240 N N . GLU A 1 163 ? 7.790 -3.795 9.392 1.00 83.62 163 GLU A N 1
ATOM 1241 C CA . GLU A 1 163 ? 7.047 -4.349 10.516 1.00 83.62 163 GLU A CA 1
ATOM 1242 C C . GLU A 1 163 ? 5.614 -3.795 10.494 1.00 83.62 163 GLU A C 1
ATOM 1244 O O . GLU A 1 163 ? 5.416 -2.590 10.342 1.00 83.62 163 GLU A O 1
ATOM 1249 N N . PRO A 1 164 ? 4.597 -4.661 10.583 1.00 79.75 164 PRO A N 1
ATOM 1250 C CA . PRO A 1 164 ? 3.216 -4.232 10.456 1.00 79.75 164 PRO A CA 1
ATOM 1251 C C . PRO A 1 164 ? 2.673 -3.582 11.734 1.00 79.75 164 PRO A C 1
ATOM 1253 O O . PRO A 1 164 ? 2.897 -4.084 12.836 1.00 79.75 164 PRO A O 1
ATOM 1256 N N . ALA A 1 165 ? 1.812 -2.574 11.580 1.00 83.44 165 ALA A N 1
ATOM 1257 C CA . ALA A 1 165 ? 1.104 -1.937 12.698 1.00 83.44 165 ALA A CA 1
ATOM 1258 C C . ALA A 1 165 ? 0.159 -2.893 13.448 1.00 83.44 165 ALA A C 1
ATOM 1260 O O . ALA A 1 165 ? -0.159 -2.691 14.617 1.00 83.44 165 ALA A O 1
ATOM 1261 N N . PHE A 1 166 ? -0.266 -3.989 12.808 1.00 85.94 166 PHE A N 1
ATOM 1262 C CA . PHE A 1 166 ? -1.149 -4.963 13.448 1.00 85.94 166 PHE A CA 1
ATOM 1263 C C . PHE A 1 166 ? -0.497 -5.789 14.564 1.00 85.94 166 PHE A C 1
ATOM 1265 O O . PHE A 1 166 ? -1.198 -6.583 15.185 1.00 85.94 166 PHE A O 1
ATOM 1272 N N . GLY A 1 167 ? 0.802 -5.609 14.834 1.00 85.38 167 GLY A N 1
ATOM 1273 C CA . GLY A 1 167 ? 1.504 -6.279 15.929 1.00 85.38 167 GLY A CA 1
ATOM 1274 C C . GLY A 1 167 ? 0.916 -5.998 17.317 1.00 85.38 167 GLY A C 1
ATOM 1275 O O . GLY A 1 167 ? 0.961 -6.861 18.187 1.00 85.38 167 GLY A O 1
ATOM 1276 N N . ALA A 1 168 ? 0.313 -4.822 17.508 1.00 85.88 168 ALA A N 1
ATOM 1277 C CA . ALA A 1 168 ? -0.316 -4.434 18.770 1.00 85.88 168 ALA A CA 1
ATOM 1278 C C . ALA A 1 168 ? -1.733 -5.010 18.961 1.00 85.88 168 ALA A C 1
ATOM 1280 O O . ALA A 1 168 ? -2.297 -4.910 20.047 1.00 85.88 168 ALA A O 1
ATOM 1281 N N . LEU A 1 169 ? -2.349 -5.587 17.921 1.00 91.81 169 LEU A N 1
ATOM 1282 C CA . LEU A 1 169 ? -3.760 -5.971 17.979 1.00 91.81 169 LEU A CA 1
ATOM 1283 C C . LEU A 1 169 ? -3.974 -7.274 18.771 1.00 91.81 169 LEU A C 1
ATOM 1285 O O . LEU A 1 169 ? -3.205 -8.219 18.593 1.00 91.81 169 LEU A O 1
ATOM 1289 N N . PRO A 1 170 ? -5.077 -7.412 19.538 1.00 90.38 170 PRO A N 1
ATOM 1290 C CA . PRO A 1 170 ? -5.316 -8.574 20.405 1.00 90.38 170 PRO A CA 1
ATOM 1291 C C . PRO A 1 170 ? -5.287 -9.943 19.706 1.00 90.38 170 PRO A C 1
ATOM 1293 O O . PRO A 1 170 ? -5.003 -10.963 20.326 1.00 90.38 170 PRO A O 1
ATOM 1296 N N . ARG A 1 171 ? -5.602 -9.992 18.405 1.00 86.75 171 ARG A N 1
ATOM 1297 C CA . ARG A 1 171 ? -5.663 -11.232 17.606 1.00 86.75 171 ARG A CA 1
ATOM 1298 C C . ARG A 1 171 ? -4.402 -11.490 16.777 1.00 86.75 171 ARG A C 1
ATOM 1300 O O . ARG A 1 171 ? -4.420 -12.347 15.889 1.00 86.75 171 ARG A O 1
ATOM 1307 N N . TYR A 1 172 ? -3.335 -10.731 17.008 1.00 90.38 172 TYR A N 1
ATOM 1308 C CA . TYR A 1 172 ? -2.076 -10.927 16.310 1.00 90.38 172 TYR A CA 1
ATOM 1309 C C . TYR A 1 172 ? -1.367 -12.194 16.798 1.00 90.38 172 TYR A C 1
ATOM 1311 O O . TYR A 1 172 ? -1.029 -12.340 17.967 1.00 90.38 172 TYR A O 1
ATOM 1319 N N . ASP A 1 173 ? -1.129 -13.119 15.870 1.00 91.31 173 ASP A N 1
ATOM 1320 C CA . ASP A 1 173 ? -0.324 -14.316 16.099 1.00 91.31 173 ASP A CA 1
ATOM 1321 C C . ASP A 1 173 ? 1.075 -14.083 15.516 1.00 91.31 173 ASP A C 1
ATOM 1323 O O . ASP A 1 173 ? 1.321 -14.307 14.321 1.00 91.31 173 ASP A O 1
ATOM 1327 N N . GLU A 1 174 ? 1.986 -13.602 16.365 1.00 91.25 174 GLU A N 1
ATOM 1328 C CA . GLU A 1 174 ? 3.366 -13.311 15.976 1.00 91.25 174 GLU A CA 1
ATOM 1329 C C . GLU A 1 174 ? 4.076 -14.555 15.435 1.00 91.25 174 GLU A C 1
ATOM 1331 O O . GLU A 1 174 ? 4.718 -14.502 14.381 1.00 91.25 174 GLU A O 1
ATOM 1336 N N . ALA A 1 175 ? 3.918 -15.700 16.100 1.00 93.75 175 ALA A N 1
ATOM 1337 C CA . ALA A 1 175 ? 4.568 -16.942 15.701 1.00 93.75 175 ALA A CA 1
ATOM 1338 C C . ALA A 1 175 ? 4.128 -17.374 14.293 1.00 93.75 175 ALA A C 1
ATOM 1340 O O . ALA A 1 175 ? 4.950 -17.772 13.460 1.00 93.75 175 ALA A O 1
ATOM 1341 N N . ARG A 1 176 ? 2.833 -17.261 13.979 1.00 93.56 176 ARG A N 1
ATOM 1342 C CA . ARG A 1 176 ? 2.306 -17.517 12.634 1.00 93.56 176 ARG A CA 1
ATOM 1343 C C . ARG A 1 176 ? 2.799 -16.498 11.618 1.00 93.56 176 ARG A C 1
ATOM 1345 O O . ARG A 1 176 ? 3.098 -16.904 10.492 1.00 93.56 176 ARG A O 1
ATOM 1352 N N . PHE A 1 177 ? 2.865 -15.216 11.969 1.00 90.94 177 PHE A N 1
ATOM 1353 C CA . PHE A 1 177 ? 3.364 -14.179 11.068 1.00 90.94 177 PHE A CA 1
ATOM 1354 C C . PHE A 1 177 ? 4.832 -14.412 10.705 1.00 90.94 177 PHE A C 1
ATOM 1356 O O . PHE A 1 177 ? 5.158 -14.525 9.521 1.00 90.94 177 PHE A O 1
ATOM 1363 N N . ARG A 1 178 ? 5.696 -14.596 11.712 1.00 91.06 178 ARG A N 1
ATOM 1364 C CA . ARG A 1 178 ? 7.125 -14.890 11.532 1.00 91.06 178 ARG A CA 1
ATOM 1365 C C . ARG A 1 178 ? 7.329 -16.172 10.725 1.00 91.06 178 ARG A C 1
ATOM 1367 O O . ARG A 1 178 ? 8.103 -16.164 9.772 1.00 91.06 178 ARG A O 1
ATOM 1374 N N . ARG A 1 179 ? 6.562 -17.235 11.007 1.00 94.75 179 ARG A N 1
ATOM 1375 C CA . ARG A 1 179 ? 6.594 -18.485 10.224 1.00 94.75 179 ARG A CA 1
ATOM 1376 C C . ARG A 1 179 ? 6.222 -18.267 8.756 1.00 94.75 179 ARG A C 1
ATOM 1378 O O . ARG A 1 179 ? 6.893 -18.798 7.881 1.00 94.75 179 ARG A O 1
ATOM 1385 N N . ARG A 1 180 ? 5.163 -17.500 8.467 1.00 91.88 180 ARG A N 1
ATOM 1386 C CA . ARG A 1 180 ? 4.753 -17.196 7.083 1.00 91.88 180 ARG A CA 1
ATOM 1387 C C . ARG A 1 180 ? 5.791 -16.364 6.342 1.00 91.88 180 ARG A C 1
ATOM 1389 O O . ARG A 1 180 ? 6.020 -16.621 5.168 1.00 91.88 180 ARG A O 1
ATOM 1396 N N . ARG A 1 181 ? 6.403 -15.393 7.021 1.00 89.62 181 ARG A N 1
ATOM 1397 C CA . ARG A 1 181 ? 7.474 -14.568 6.457 1.00 89.62 181 ARG A CA 1
ATOM 1398 C C . ARG A 1 181 ? 8.709 -15.414 6.135 1.00 89.62 181 ARG A C 1
ATOM 1400 O O . ARG A 1 181 ? 9.232 -15.300 5.038 1.00 89.62 181 ARG A O 1
ATOM 1407 N N . ALA A 1 182 ? 9.122 -16.290 7.051 1.00 91.69 182 ALA A N 1
ATOM 1408 C CA . ALA A 1 182 ? 10.271 -17.177 6.859 1.00 91.69 182 ALA A CA 1
ATOM 1409 C C . ALA A 1 182 ? 10.045 -18.248 5.777 1.00 91.69 182 ALA A C 1
ATOM 1411 O O . ALA A 1 182 ? 10.992 -18.657 5.122 1.00 91.69 182 ALA A O 1
ATOM 1412 N N . ALA A 1 183 ? 8.800 -18.691 5.578 1.00 93.75 183 ALA A N 1
ATOM 1413 C CA . ALA A 1 183 ? 8.444 -19.663 4.543 1.00 93.75 183 ALA A CA 1
ATOM 1414 C C . ALA A 1 183 ? 8.309 -19.054 3.133 1.00 93.75 183 ALA A C 1
ATOM 1416 O O . ALA A 1 183 ? 8.028 -19.783 2.183 1.00 93.75 183 ALA A O 1
ATOM 1417 N N . HIS A 1 184 ? 8.421 -17.729 2.986 1.00 92.81 184 HIS A N 1
ATOM 1418 C CA . HIS A 1 184 ? 8.338 -17.075 1.683 1.00 92.81 184 HIS A CA 1
ATOM 1419 C C . HIS A 1 184 ? 9.679 -17.165 0.960 1.00 92.81 184 HIS A C 1
ATOM 1421 O O . HIS A 1 184 ? 10.647 -16.515 1.349 1.00 92.81 184 HIS A O 1
ATOM 1427 N N . GLU A 1 185 ? 9.707 -17.922 -0.131 1.00 91.50 185 GLU A N 1
ATOM 1428 C CA . GLU A 1 185 ? 10.887 -18.074 -0.976 1.00 91.50 185 GLU A CA 1
ATOM 1429 C C . GLU A 1 185 ? 10.708 -17.283 -2.282 1.00 91.50 185 GLU A C 1
ATOM 1431 O O . GLU A 1 185 ? 9.702 -17.453 -2.986 1.00 91.50 185 GLU A O 1
ATOM 1436 N N . PRO A 1 186 ? 11.658 -16.395 -2.630 1.00 91.50 186 PRO A N 1
ATOM 1437 C CA . PRO A 1 186 ? 11.723 -15.812 -3.960 1.00 91.50 186 PRO A CA 1
ATOM 1438 C C . PRO A 1 186 ? 11.823 -16.897 -5.036 1.00 91.50 186 PRO A C 1
ATOM 1440 O O . PRO A 1 186 ? 12.344 -17.988 -4.822 1.00 91.50 186 PRO A O 1
ATOM 1443 N N . ARG A 1 187 ? 11.326 -16.570 -6.221 1.00 90.50 187 ARG A N 1
ATOM 1444 C CA . ARG A 1 187 ? 11.376 -17.417 -7.407 1.00 90.50 187 ARG A CA 1
ATOM 1445 C C . ARG A 1 187 ? 12.593 -17.047 -8.237 1.00 90.50 187 ARG A C 1
ATOM 1447 O O . ARG A 1 187 ? 12.835 -15.864 -8.480 1.00 90.50 187 ARG A O 1
ATOM 1454 N N . ASP A 1 188 ? 13.284 -18.065 -8.728 1.00 87.94 188 ASP A N 1
ATOM 1455 C CA . ASP A 1 188 ? 14.176 -17.897 -9.865 1.00 87.94 188 ASP A CA 1
ATOM 1456 C C . ASP A 1 188 ? 13.314 -17.821 -11.131 1.00 87.94 188 ASP A C 1
ATOM 1458 O O . ASP A 1 188 ? 12.546 -18.740 -11.430 1.00 87.94 188 ASP A O 1
ATOM 1462 N N . ALA A 1 189 ? 13.338 -16.675 -11.804 1.00 86.25 189 ALA A N 1
ATOM 1463 C CA . ALA A 1 189 ? 12.493 -16.398 -12.955 1.00 86.25 189 ALA A CA 1
ATOM 1464 C C . ALA A 1 189 ? 13.334 -15.721 -14.042 1.00 86.25 189 ALA A C 1
ATOM 1466 O O . ALA A 1 189 ? 14.014 -14.738 -13.733 1.00 86.25 189 ALA A O 1
ATOM 1467 N N . PRO A 1 190 ? 13.272 -16.192 -15.303 1.00 84.62 190 PRO A N 1
ATOM 1468 C CA . PRO A 1 190 ? 13.898 -15.479 -16.403 1.00 84.62 190 PRO A CA 1
ATOM 1469 C C . PRO A 1 190 ? 13.153 -14.157 -16.570 1.00 84.62 190 PRO A C 1
ATOM 1471 O O . PRO A 1 190 ? 11.955 -14.147 -16.830 1.00 84.62 190 PRO A O 1
ATOM 1474 N N . VAL A 1 191 ? 13.842 -13.046 -16.351 1.00 93.62 191 VAL A N 1
ATOM 1475 C CA . VAL A 1 191 ? 13.279 -11.703 -16.494 1.00 93.62 191 VAL A CA 1
ATOM 1476 C C . VAL A 1 191 ? 13.901 -11.045 -17.716 1.00 93.62 191 VAL A C 1
ATOM 1478 O O . VAL A 1 191 ? 15.119 -10.953 -17.823 1.00 93.62 191 VAL A O 1
ATOM 1481 N N . ASP A 1 192 ? 13.060 -10.602 -18.647 1.00 96.62 192 ASP A N 1
ATOM 1482 C CA . ASP A 1 192 ? 13.464 -9.787 -19.796 1.00 96.62 192 ASP A CA 1
ATOM 1483 C C . ASP A 1 192 ? 12.725 -8.449 -19.711 1.00 96.62 192 ASP A C 1
ATOM 1485 O O . ASP A 1 192 ? 11.589 -8.299 -20.173 1.00 96.62 192 ASP A O 1
ATOM 1489 N N . ILE A 1 193 ? 13.342 -7.495 -19.009 1.00 98.38 193 ILE A N 1
ATOM 1490 C CA . ILE A 1 193 ? 12.736 -6.205 -18.684 1.00 98.38 193 ILE A CA 1
ATOM 1491 C C . ILE A 1 193 ? 13.668 -5.080 -19.126 1.00 98.38 193 ILE A C 1
ATOM 1493 O O . ILE A 1 193 ? 14.752 -4.892 -18.577 1.00 98.38 193 ILE A O 1
ATOM 1497 N N . GLU A 1 194 ? 13.192 -4.262 -20.061 1.00 98.25 194 GLU A N 1
ATOM 1498 C CA . GLU A 1 194 ? 13.923 -3.113 -20.587 1.00 98.25 194 GLU A CA 1
ATOM 1499 C C . GLU A 1 194 ? 13.249 -1.792 -20.181 1.00 98.25 194 GLU A C 1
ATOM 1501 O O . GLU A 1 194 ? 12.074 -1.531 -20.456 1.00 98.25 194 GLU A O 1
ATOM 1506 N N . ALA A 1 195 ? 14.027 -0.917 -19.555 1.00 98.06 195 ALA A N 1
ATOM 1507 C CA . ALA A 1 195 ? 13.657 0.419 -19.125 1.00 98.06 195 ALA A CA 1
ATOM 1508 C C . ALA A 1 195 ? 14.369 1.461 -19.999 1.00 98.06 195 ALA A C 1
ATOM 1510 O O . ALA A 1 195 ? 15.571 1.697 -19.859 1.00 98.06 195 ALA A O 1
ATOM 1511 N N . ARG A 1 196 ? 13.635 2.130 -20.889 1.00 97.62 196 ARG A N 1
ATOM 1512 C CA . ARG A 1 196 ? 14.195 3.180 -21.751 1.00 97.62 196 ARG A CA 1
ATOM 1513 C C . ARG A 1 196 ? 13.911 4.552 -21.185 1.00 97.62 196 ARG A C 1
ATOM 1515 O O . ARG A 1 196 ? 12.790 4.863 -20.792 1.00 97.62 196 ARG A O 1
ATOM 1522 N N . GLU A 1 197 ? 14.916 5.409 -21.210 1.00 96.25 197 GLU A N 1
ATOM 1523 C CA . GLU A 1 197 ? 14.755 6.810 -20.847 1.00 96.25 197 GLU A CA 1
ATOM 1524 C C . GLU A 1 197 ? 15.801 7.643 -21.580 1.00 96.25 197 GLU A C 1
ATOM 1526 O O . GLU A 1 197 ? 16.982 7.314 -21.560 1.00 96.25 197 GLU A O 1
ATOM 1531 N N . ARG A 1 198 ? 15.393 8.745 -22.214 1.00 96.12 198 ARG A N 1
ATOM 1532 C CA . ARG A 1 198 ? 16.286 9.599 -23.021 1.00 96.12 198 ARG A CA 1
ATOM 1533 C C . ARG A 1 198 ? 17.056 10.633 -22.200 1.00 96.12 198 ARG A C 1
ATOM 1535 O O . ARG A 1 198 ? 18.027 11.213 -22.678 1.00 96.12 198 ARG A O 1
ATOM 1542 N N . ARG A 1 199 ? 16.585 10.953 -20.992 1.00 96.06 199 ARG A N 1
ATOM 1543 C CA . ARG A 1 199 ? 17.203 11.956 -20.123 1.00 96.06 199 ARG A CA 1
ATOM 1544 C C . ARG A 1 199 ? 18.178 11.282 -19.175 1.00 96.06 199 ARG A C 1
ATOM 1546 O O . ARG A 1 199 ? 17.780 10.529 -18.290 1.00 96.06 199 ARG A O 1
ATOM 1553 N N . GLU A 1 200 ? 19.448 11.648 -19.289 1.00 97.44 200 GLU A N 1
ATOM 1554 C CA . GLU A 1 200 ? 20.519 11.079 -18.469 1.00 97.44 200 GLU A CA 1
ATOM 1555 C C . GLU A 1 200 ? 20.254 11.188 -16.959 1.00 97.44 200 GLU A C 1
ATOM 1557 O O . GLU A 1 200 ? 20.449 10.212 -16.239 1.00 97.44 200 GLU A O 1
ATOM 1562 N N . ARG A 1 201 ? 19.738 12.334 -16.482 1.00 96.69 201 ARG A N 1
ATOM 1563 C CA . ARG A 1 201 ? 19.352 12.531 -15.068 1.00 96.69 201 ARG A CA 1
ATOM 1564 C C . ARG A 1 201 ? 18.461 11.394 -14.560 1.00 96.69 201 ARG A C 1
ATOM 1566 O O . ARG A 1 201 ? 18.671 10.889 -13.462 1.00 96.69 201 ARG A O 1
ATOM 1573 N N . TRP A 1 202 ? 17.479 10.993 -15.360 1.00 96.62 202 TRP A N 1
ATOM 1574 C CA . TRP A 1 202 ? 16.496 9.984 -14.980 1.00 96.62 202 TRP A CA 1
ATOM 1575 C C . TRP A 1 202 ? 17.003 8.567 -15.150 1.00 96.62 202 TRP A C 1
ATOM 1577 O O . TRP A 1 202 ? 16.756 7.750 -14.273 1.00 96.62 202 TRP A O 1
ATOM 1587 N N . ARG A 1 203 ? 17.831 8.305 -16.163 1.00 97.56 203 ARG A N 1
ATOM 1588 C CA . ARG A 1 203 ? 18.568 7.038 -16.237 1.00 97.56 203 ARG A CA 1
ATOM 1589 C C . ARG A 1 203 ? 19.482 6.818 -15.037 1.00 97.56 203 ARG A C 1
ATOM 1591 O O . ARG A 1 203 ? 19.523 5.711 -14.517 1.00 97.56 203 ARG A O 1
ATOM 1598 N N . ARG A 1 204 ? 20.207 7.848 -14.584 1.00 98.12 204 ARG A N 1
ATOM 1599 C CA . ARG A 1 204 ? 21.035 7.759 -13.367 1.00 98.12 204 ARG A CA 1
ATOM 1600 C C . ARG A 1 204 ? 20.168 7.416 -12.156 1.00 98.12 204 ARG A C 1
ATOM 1602 O O . ARG A 1 204 ? 20.466 6.460 -11.460 1.00 98.12 204 ARG A O 1
ATOM 1609 N N . CYS A 1 205 ? 19.051 8.124 -11.991 1.00 97.94 205 CYS A N 1
ATOM 1610 C CA . CYS A 1 205 ? 18.075 7.861 -10.933 1.00 97.94 205 CYS A CA 1
ATOM 1611 C C . CYS A 1 205 ? 17.512 6.429 -10.973 1.00 97.94 205 CYS A C 1
ATOM 1613 O O . CYS A 1 205 ? 17.436 5.754 -9.952 1.00 97.94 205 CYS A O 1
ATOM 1615 N N . ALA A 1 206 ? 17.159 5.947 -12.167 1.00 98.06 206 ALA A N 1
ATOM 1616 C CA . ALA A 1 206 ? 16.700 4.585 -12.397 1.00 98.06 206 ALA A CA 1
ATOM 1617 C C . ALA A 1 206 ? 17.760 3.544 -12.009 1.00 98.06 206 ALA A C 1
ATOM 1619 O O . ALA A 1 206 ? 17.413 2.548 -11.384 1.00 98.06 206 ALA A O 1
ATOM 1620 N N . ARG A 1 207 ? 19.040 3.779 -12.342 1.00 98.50 207 ARG A N 1
ATOM 1621 C CA . ARG A 1 207 ? 20.146 2.882 -11.965 1.00 98.50 207 ARG A CA 1
ATOM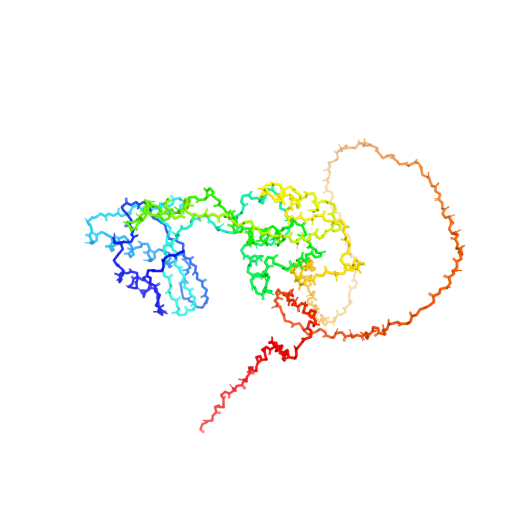 1622 C C . ARG A 1 207 ? 20.307 2.817 -10.453 1.00 98.50 207 ARG A C 1
ATOM 1624 O O . ARG A 1 207 ? 20.311 1.719 -9.921 1.00 98.50 207 ARG A O 1
ATOM 1631 N N . THR A 1 208 ? 20.299 3.966 -9.774 1.00 98.38 208 THR A N 1
ATOM 1632 C CA . THR A 1 208 ? 20.361 4.027 -8.306 1.00 98.38 208 THR A CA 1
ATOM 1633 C C . THR A 1 208 ? 19.200 3.272 -7.651 1.00 98.38 208 THR A C 1
ATOM 1635 O O . THR A 1 208 ? 19.413 2.526 -6.705 1.00 98.38 208 THR A O 1
ATOM 1638 N N . ASN A 1 209 ? 17.974 3.412 -8.166 1.00 97.81 209 ASN A N 1
ATOM 1639 C CA . ASN A 1 209 ? 16.823 2.678 -7.630 1.00 97.81 209 ASN A CA 1
ATOM 1640 C C . ASN A 1 209 ? 16.886 1.172 -7.908 1.00 97.81 209 ASN A C 1
ATOM 1642 O O . ASN A 1 209 ? 16.433 0.379 -7.091 1.00 97.81 209 ASN A O 1
ATOM 1646 N N . ARG A 1 210 ? 17.398 0.778 -9.078 1.00 97.31 210 ARG A N 1
ATOM 1647 C CA . ARG A 1 210 ? 17.583 -0.628 -9.453 1.00 97.31 210 ARG A CA 1
ATOM 1648 C C . ARG A 1 210 ? 18.634 -1.298 -8.568 1.00 97.31 210 ARG A C 1
ATOM 1650 O O . ARG A 1 210 ? 18.397 -2.409 -8.116 1.00 97.31 210 ARG A O 1
ATOM 1657 N N . GLU A 1 211 ? 19.747 -0.611 -8.321 1.00 97.44 211 GLU A N 1
ATOM 1658 C CA . GLU A 1 211 ? 20.802 -1.042 -7.393 1.00 97.44 211 GLU A CA 1
ATOM 1659 C C . GLU A 1 211 ? 20.242 -1.170 -5.971 1.00 97.44 211 GLU A C 1
ATOM 1661 O O . GLU A 1 211 ? 2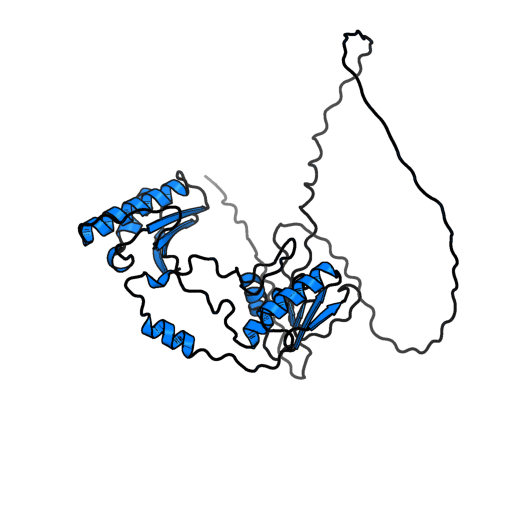0.366 -2.212 -5.348 1.00 97.44 211 GLU A O 1
ATOM 1666 N N . ALA A 1 212 ? 19.487 -0.177 -5.489 1.00 96.44 212 ALA A N 1
ATOM 1667 C CA . ALA A 1 212 ? 18.826 -0.248 -4.182 1.00 96.44 212 ALA A CA 1
ATOM 1668 C C . ALA A 1 212 ? 17.725 -1.329 -4.074 1.00 96.44 212 ALA A C 1
ATOM 1670 O O . ALA A 1 212 ? 17.184 -1.541 -2.989 1.00 96.44 212 ALA A O 1
ATOM 1671 N N . ALA A 1 213 ? 17.345 -1.972 -5.183 1.00 95.19 213 ALA A N 1
ATOM 1672 C CA . ALA A 1 213 ? 16.425 -3.109 -5.212 1.00 95.19 213 ALA A CA 1
ATOM 1673 C C . ALA A 1 213 ? 17.140 -4.466 -5.371 1.00 95.19 213 ALA A C 1
ATOM 1675 O O . ALA A 1 213 ? 16.454 -5.492 -5.380 1.00 95.19 213 ALA A O 1
ATOM 1676 N N . ASP A 1 214 ? 18.468 -4.477 -5.544 1.00 94.25 214 ASP A N 1
ATOM 1677 C CA . ASP A 1 214 ? 19.281 -5.649 -5.900 1.00 94.25 214 ASP A CA 1
ATOM 1678 C C . ASP A 1 214 ? 18.794 -6.338 -7.195 1.00 94.25 214 ASP A C 1
ATOM 1680 O O . ASP A 1 214 ? 18.539 -7.552 -7.229 1.00 94.25 214 ASP A O 1
ATOM 1684 N N . LEU A 1 215 ? 18.564 -5.538 -8.246 1.00 94.75 215 LEU A N 1
ATOM 1685 C CA . LEU A 1 215 ? 17.972 -5.944 -9.532 1.00 94.75 215 LEU A CA 1
ATOM 1686 C C . LEU A 1 215 ? 18.821 -5.556 -10.754 1.00 94.75 215 LEU A C 1
ATOM 1688 O O . LEU A 1 215 ? 18.293 -5.363 -11.852 1.00 94.75 215 LEU A O 1
ATOM 1692 N N . GLU A 1 216 ? 20.132 -5.414 -10.593 1.00 94.81 216 GLU A N 1
ATOM 1693 C CA . GLU A 1 216 ? 21.058 -4.982 -11.643 1.00 94.81 216 GLU A CA 1
ATOM 1694 C C . GLU A 1 216 ? 21.036 -5.891 -12.868 1.00 94.81 216 GLU A C 1
ATOM 1696 O O . GLU A 1 216 ? 21.031 -5.384 -13.989 1.00 94.81 216 GLU A O 1
ATOM 1701 N N . GLU A 1 217 ? 20.941 -7.198 -12.633 1.00 92.31 217 GLU A N 1
ATOM 1702 C CA . GLU A 1 217 ? 20.874 -8.245 -13.660 1.00 92.31 217 GLU A CA 1
ATOM 1703 C C . GLU A 1 217 ? 19.446 -8.480 -14.184 1.00 92.31 217 GLU A C 1
ATOM 1705 O O . GLU A 1 217 ? 19.245 -9.219 -15.141 1.00 92.31 217 GLU A O 1
ATOM 1710 N N . ALA A 1 218 ? 18.435 -7.888 -13.537 1.00 94.00 218 ALA A N 1
ATOM 1711 C CA . ALA A 1 218 ? 17.024 -8.142 -13.826 1.00 94.00 218 ALA A CA 1
ATOM 1712 C C . ALA A 1 218 ? 16.361 -7.056 -14.684 1.00 94.00 218 ALA A C 1
ATOM 1714 O O . ALA A 1 218 ? 15.309 -7.297 -15.277 1.00 94.00 218 ALA A O 1
ATOM 1715 N N . VAL A 1 219 ? 16.921 -5.841 -14.693 1.00 97.50 219 VAL A N 1
ATOM 1716 C CA . VAL A 1 219 ? 16.354 -4.684 -15.395 1.00 97.50 219 VAL A CA 1
ATOM 1717 C C . VAL A 1 219 ? 17.440 -3.945 -16.169 1.00 97.50 219 VAL A C 1
ATOM 1719 O O . VAL A 1 219 ? 18.324 -3.304 -15.587 1.00 97.50 219 VAL A O 1
ATOM 1722 N N . ASP A 1 220 ? 17.301 -3.933 -17.490 1.00 97.62 220 ASP A N 1
ATOM 1723 C CA . ASP A 1 220 ? 18.194 -3.210 -18.388 1.00 97.62 220 ASP A CA 1
ATOM 1724 C C . ASP A 1 220 ? 17.769 -1.750 -18.525 1.00 97.62 220 ASP A C 1
ATOM 1726 O O . ASP A 1 220 ? 16.657 -1.447 -18.952 1.00 97.62 220 ASP A O 1
ATOM 1730 N N . ILE A 1 221 ? 18.663 -0.813 -18.195 1.00 98.19 221 ILE A N 1
ATOM 1731 C CA . ILE A 1 221 ? 18.394 0.629 -18.312 1.00 98.19 221 ILE A CA 1
ATOM 1732 C C . ILE A 1 221 ? 19.135 1.206 -19.516 1.00 98.19 221 ILE A C 1
ATOM 1734 O O . ILE A 1 221 ? 20.360 1.377 -19.493 1.00 98.19 221 ILE A O 1
ATOM 1738 N N . VAL A 1 222 ? 18.371 1.588 -20.538 1.00 97.25 222 VAL A N 1
ATOM 1739 C CA . VAL A 1 222 ? 18.871 1.927 -21.876 1.00 97.25 222 VAL A CA 1
ATOM 1740 C C . VAL A 1 222 ? 18.633 3.404 -22.210 1.00 97.25 222 VAL A C 1
ATOM 1742 O O . VAL A 1 222 ? 17.583 3.979 -21.906 1.00 97.25 222 VAL A O 1
ATOM 1745 N N . ASP A 1 223 ? 19.618 4.039 -22.855 1.00 97.56 223 ASP A N 1
ATOM 1746 C CA . ASP A 1 223 ? 19.437 5.351 -23.488 1.00 97.56 223 ASP A CA 1
ATOM 1747 C C . ASP A 1 223 ? 18.720 5.192 -24.827 1.00 97.56 223 ASP A C 1
ATOM 1749 O O . ASP A 1 223 ? 19.289 4.676 -25.787 1.00 97.56 223 ASP A O 1
ATOM 1753 N N . ALA A 1 224 ? 17.462 5.617 -24.881 1.00 96.50 224 ALA A N 1
ATOM 1754 C CA . ALA A 1 224 ? 16.672 5.583 -26.100 1.00 96.50 224 ALA A CA 1
ATOM 1755 C C . ALA A 1 224 ? 15.579 6.657 -26.081 1.00 96.50 224 ALA A C 1
ATOM 1757 O O . ALA A 1 224 ? 14.958 6.925 -25.049 1.00 96.50 224 ALA A O 1
ATOM 1758 N N . ASP A 1 225 ? 15.299 7.242 -27.248 1.00 95.00 225 ASP A N 1
ATOM 1759 C CA . ASP A 1 225 ? 14.127 8.090 -27.452 1.00 95.00 225 ASP A CA 1
ATOM 1760 C C . ASP A 1 225 ? 12.967 7.245 -27.991 1.00 95.00 225 ASP A C 1
ATOM 1762 O O . ASP A 1 225 ? 13.035 6.693 -29.090 1.00 95.00 225 ASP A O 1
ATOM 1766 N N . ALA A 1 226 ? 11.871 7.178 -27.233 1.00 94.12 226 ALA A N 1
ATOM 1767 C CA . ALA A 1 226 ? 10.665 6.432 -27.593 1.00 94.12 226 ALA A CA 1
ATOM 1768 C C . ALA A 1 226 ? 10.045 6.831 -28.948 1.00 94.12 226 ALA A C 1
ATOM 1770 O O . ALA A 1 226 ? 9.237 6.085 -29.495 1.00 94.12 226 ALA A O 1
ATOM 1771 N N . ARG A 1 227 ? 10.377 8.014 -29.482 1.00 92.25 227 ARG A N 1
ATOM 1772 C CA . ARG A 1 227 ? 9.891 8.488 -30.789 1.00 92.25 227 ARG A CA 1
ATOM 1773 C C . ARG A 1 227 ? 10.642 7.868 -31.965 1.00 92.25 227 ARG A C 1
ATOM 1775 O O . ARG A 1 227 ? 10.132 7.901 -33.081 1.00 92.25 227 ARG A O 1
ATOM 1782 N N . GLU A 1 228 ? 11.848 7.370 -31.719 1.00 93.06 228 GLU A N 1
ATOM 1783 C CA . GLU A 1 228 ? 12.789 6.909 -32.744 1.00 93.06 228 GLU A CA 1
ATOM 1784 C C . GLU A 1 228 ? 13.072 5.411 -32.613 1.00 93.06 228 GLU A C 1
ATOM 1786 O O . GLU A 1 228 ? 13.216 4.716 -33.618 1.00 93.06 228 GLU A O 1
ATOM 1791 N N . ALA A 1 229 ? 13.116 4.899 -31.382 1.00 89.31 229 ALA A N 1
ATOM 1792 C CA . ALA A 1 229 ? 13.447 3.513 -31.108 1.00 89.31 229 ALA A CA 1
ATOM 1793 C C . ALA A 1 229 ? 12.338 2.551 -31.563 1.00 89.31 229 ALA A C 1
ATOM 1795 O O . ALA A 1 229 ? 11.161 2.714 -31.232 1.00 89.31 229 ALA A O 1
ATOM 1796 N N . THR A 1 230 ? 12.728 1.486 -32.264 1.00 90.12 230 THR A N 1
ATOM 1797 C CA . THR A 1 230 ? 11.840 0.357 -32.558 1.00 90.12 230 THR A CA 1
ATOM 1798 C C . THR A 1 230 ? 11.481 -0.375 -31.276 1.00 90.12 230 THR A C 1
ATOM 1800 O O . THR A 1 230 ? 12.320 -0.541 -30.388 1.00 90.12 230 THR A O 1
ATOM 1803 N N . LEU A 1 231 ? 10.241 -0.840 -31.177 1.00 91.12 231 LEU A N 1
ATOM 1804 C CA . LEU A 1 231 ? 9.745 -1.521 -29.991 1.00 91.12 231 LEU A CA 1
ATOM 1805 C C . LEU A 1 231 ? 9.490 -2.995 -30.320 1.00 91.12 231 LEU A C 1
ATOM 1807 O O . LEU A 1 231 ? 8.564 -3.307 -31.067 1.00 91.12 231 LEU A O 1
ATOM 1811 N N . ASP A 1 232 ? 10.339 -3.871 -29.781 1.00 92.88 232 ASP A N 1
ATOM 1812 C CA . ASP A 1 232 ? 10.149 -5.322 -29.785 1.00 92.88 232 ASP A CA 1
ATOM 1813 C C . ASP A 1 232 ? 9.891 -5.766 -28.345 1.00 92.88 232 ASP A C 1
ATOM 1815 O O . ASP A 1 232 ? 10.778 -5.677 -27.496 1.00 92.88 232 ASP A O 1
ATOM 1819 N N . ALA A 1 233 ? 8.640 -6.119 -28.061 1.00 96.00 233 ALA A N 1
ATOM 1820 C CA . ALA A 1 233 ? 8.157 -6.457 -26.730 1.00 96.00 233 ALA A CA 1
ATOM 1821 C C . ALA A 1 233 ? 6.896 -7.318 -26.838 1.00 96.00 233 ALA A C 1
ATOM 1823 O O . ALA A 1 233 ? 6.065 -7.094 -27.727 1.00 96.00 233 ALA A O 1
ATOM 1824 N N . ASP A 1 234 ? 6.714 -8.231 -25.892 1.00 97.38 234 ASP A N 1
ATOM 1825 C CA . ASP A 1 234 ? 5.445 -8.936 -25.696 1.00 97.38 234 ASP A CA 1
ATOM 1826 C C . ASP A 1 234 ? 4.474 -8.072 -24.874 1.00 97.38 234 ASP A C 1
ATOM 1828 O O . ASP A 1 234 ? 3.261 -8.038 -25.125 1.00 97.38 234 ASP A O 1
ATOM 1832 N N . CYS A 1 235 ? 5.021 -7.296 -23.929 1.00 97.19 235 CYS A N 1
ATOM 1833 C CA . CYS A 1 235 ? 4.273 -6.411 -23.049 1.00 97.19 235 CYS A CA 1
ATOM 1834 C C . CYS A 1 235 ? 4.877 -5.001 -23.018 1.00 97.19 235 CYS A C 1
ATOM 1836 O O . CYS A 1 235 ? 6.086 -4.816 -22.900 1.00 97.19 235 CYS A O 1
ATOM 1838 N N . VAL A 1 236 ? 4.018 -3.981 -23.096 1.00 97.56 236 VAL A N 1
ATOM 1839 C CA . VAL A 1 236 ? 4.413 -2.577 -22.927 1.00 97.56 236 VAL A CA 1
ATOM 1840 C C . VAL A 1 236 ? 3.558 -1.959 -21.843 1.00 97.56 236 VAL A C 1
ATOM 1842 O O . VAL A 1 236 ? 2.332 -1.874 -21.975 1.00 97.56 236 VAL A O 1
ATOM 1845 N N . VAL A 1 237 ? 4.217 -1.479 -20.796 1.00 97.81 237 VAL A N 1
ATOM 1846 C CA . VAL A 1 237 ? 3.584 -0.745 -19.703 1.00 97.81 237 VAL A CA 1
ATOM 1847 C C . VAL A 1 237 ? 4.414 0.501 -19.460 1.00 97.81 237 VAL A C 1
ATOM 1849 O O . VAL A 1 237 ? 5.616 0.414 -19.252 1.00 97.81 237 VAL A O 1
ATOM 1852 N N . THR A 1 238 ? 3.782 1.668 -19.540 1.00 96.25 238 THR A N 1
ATOM 1853 C CA . THR A 1 238 ? 4.486 2.948 -19.444 1.00 96.25 238 THR A CA 1
ATOM 1854 C C . THR A 1 238 ? 3.580 4.033 -18.886 1.00 96.25 238 THR A C 1
ATOM 1856 O O . THR A 1 238 ? 2.356 3.987 -19.050 1.00 96.25 238 THR A O 1
ATOM 1859 N N . ASN A 1 239 ? 4.182 5.025 -18.238 1.00 94.06 239 ASN A N 1
ATOM 1860 C CA . ASN A 1 239 ? 3.503 6.223 -17.766 1.00 94.06 239 ASN A CA 1
ATOM 1861 C C . ASN A 1 239 ? 3.969 7.426 -18.593 1.00 94.06 239 ASN A C 1
ATOM 1863 O O . ASN A 1 239 ? 4.991 8.040 -18.292 1.00 94.06 239 ASN A O 1
ATOM 1867 N N . LEU A 1 240 ? 3.223 7.740 -19.658 1.00 90.88 240 LEU A N 1
ATOM 1868 C CA . LEU A 1 240 ? 3.595 8.813 -20.581 1.00 90.88 240 LEU A CA 1
ATOM 1869 C C . LEU A 1 240 ? 3.706 10.164 -19.845 1.00 90.88 240 LEU A C 1
ATOM 1871 O O . LEU A 1 240 ? 2.941 10.424 -18.912 1.00 90.88 240 LEU A O 1
ATOM 1875 N N . PRO A 1 241 ? 4.584 11.080 -20.292 1.00 82.50 241 PRO A N 1
ATOM 1876 C CA . PRO A 1 241 ? 4.600 12.430 -19.760 1.00 82.50 241 PRO A CA 1
ATOM 1877 C C . PRO A 1 241 ? 3.283 13.125 -20.109 1.00 82.50 241 PRO A C 1
ATOM 1879 O O . PRO A 1 241 ? 2.998 13.421 -21.272 1.00 82.50 241 PRO A O 1
ATOM 1882 N N . PHE A 1 242 ? 2.487 13.434 -19.095 1.00 76.12 242 PHE A N 1
ATOM 1883 C CA . PHE A 1 242 ? 1.360 14.339 -19.256 1.00 76.12 242 PHE A CA 1
ATOM 1884 C C . PHE A 1 242 ? 1.914 15.765 -19.279 1.00 76.12 242 PHE A C 1
ATOM 1886 O O . PHE A 1 242 ? 2.723 16.137 -18.427 1.00 76.12 242 PHE A O 1
ATOM 1893 N N . GLY A 1 243 ? 1.545 16.548 -20.300 1.00 52.62 243 GLY A N 1
ATOM 1894 C CA . GLY A 1 243 ? 1.962 17.947 -20.409 1.00 52.62 243 GLY A CA 1
ATOM 1895 C C . GLY A 1 243 ? 1.708 18.681 -19.091 1.00 52.62 243 GLY A C 1
ATOM 1896 O O . GLY A 1 243 ? 0.731 18.374 -18.410 1.00 52.62 243 GLY A O 1
ATOM 1897 N N . GLY A 1 244 ? 2.614 19.599 -18.725 1.00 54.00 244 GLY A N 1
ATOM 1898 C CA . GLY A 1 244 ? 2.569 20.357 -17.467 1.00 54.00 244 GLY A CA 1
ATOM 1899 C C . GLY A 1 244 ? 1.199 20.985 -17.178 1.00 54.00 244 GLY A C 1
ATOM 1900 O O . GLY A 1 244 ? 0.333 20.969 -18.054 1.00 54.00 244 GLY A O 1
ATOM 1901 N N . PRO A 1 245 ? 0.991 21.546 -15.968 1.00 50.88 245 PRO A N 1
ATOM 1902 C CA . PRO A 1 245 ? -0.332 21.909 -15.461 1.00 50.88 245 PRO A CA 1
ATOM 1903 C C . PRO A 1 245 ? -1.142 22.564 -16.565 1.00 50.88 245 PRO A C 1
ATOM 1905 O O . PRO A 1 245 ? -0.650 23.531 -17.154 1.00 50.88 245 PRO A O 1
ATOM 1908 N N . LEU A 1 246 ? -2.320 21.991 -16.871 1.00 44.03 246 LEU A N 1
ATOM 1909 C CA . LEU A 1 246 ? -3.286 22.527 -17.829 1.00 44.03 246 LEU A CA 1
ATOM 1910 C C . LEU A 1 246 ? -3.241 24.041 -17.687 1.00 44.03 246 LEU A C 1
ATOM 1912 O O . LEU A 1 246 ? -3.734 24.581 -16.693 1.00 44.03 246 LEU A O 1
ATOM 1916 N N . ARG A 1 247 ? -2.572 24.728 -18.624 1.00 35.38 247 ARG A N 1
ATOM 1917 C CA . ARG A 1 247 ? -2.596 26.185 -18.664 1.00 35.38 247 ARG A CA 1
ATOM 1918 C C . ARG A 1 247 ? -4.077 26.483 -18.674 1.00 35.38 247 ARG A C 1
ATOM 1920 O O . ARG A 1 247 ? -4.727 26.115 -19.651 1.00 35.38 247 ARG A O 1
ATOM 1927 N N . ARG A 1 248 ? -4.612 27.047 -17.579 1.00 37.41 248 ARG A N 1
ATOM 1928 C CA . ARG A 1 248 ? -6.006 27.485 -17.522 1.00 37.41 248 ARG A CA 1
ATOM 1929 C C . ARG A 1 248 ? -6.222 28.209 -18.836 1.00 37.41 248 ARG A C 1
ATOM 1931 O O . ARG A 1 248 ? -5.573 29.234 -19.062 1.00 37.41 248 ARG A O 1
ATOM 1938 N N . LEU A 1 249 ? -7.034 27.633 -19.723 1.00 40.69 249 LEU A N 1
ATOM 1939 C CA . LEU A 1 249 ? -7.521 28.350 -20.885 1.00 40.69 249 LEU A CA 1
ATOM 1940 C C . LEU A 1 249 ? -8.105 29.611 -20.273 1.00 40.69 249 LEU A C 1
ATOM 1942 O O . LEU A 1 249 ? -9.049 29.535 -19.482 1.00 40.69 249 LEU A O 1
ATOM 1946 N N . ARG A 1 250 ? -7.421 30.744 -20.477 1.00 36.19 250 ARG A N 1
ATOM 1947 C CA . ARG A 1 250 ? -7.888 32.024 -19.965 1.00 36.19 250 ARG A CA 1
ATOM 1948 C C . ARG A 1 250 ? -9.291 32.139 -20.523 1.00 36.19 250 ARG A C 1
ATOM 1950 O O . ARG A 1 250 ? -9.437 32.222 -21.740 1.00 36.19 250 ARG A O 1
ATOM 1957 N N . ARG A 1 251 ? -10.303 32.065 -19.650 1.00 36.09 251 ARG A N 1
ATOM 1958 C CA . ARG A 1 251 ? -11.675 32.358 -20.052 1.00 36.09 251 ARG A CA 1
ATOM 1959 C C . ARG A 1 251 ? -11.597 33.688 -20.801 1.00 36.09 251 ARG A C 1
ATOM 1961 O O . ARG A 1 251 ? -11.005 34.623 -20.245 1.00 36.09 251 ARG A O 1
ATOM 1968 N N . PRO A 1 252 ? -12.072 33.770 -22.054 1.00 39.44 252 PRO A N 1
ATOM 1969 C CA . PRO A 1 252 ? -12.126 35.049 -22.733 1.00 39.44 252 PRO A CA 1
ATOM 1970 C C . PRO A 1 252 ? -12.891 35.989 -21.806 1.00 39.44 252 PRO A C 1
ATOM 1972 O O . PRO A 1 252 ? -13.959 35.640 -21.299 1.00 39.44 252 PRO A O 1
ATOM 1975 N N . ARG A 1 253 ? -12.276 37.132 -21.483 1.00 37.91 253 ARG A N 1
ATOM 1976 C CA . ARG A 1 253 ? -12.956 38.169 -20.710 1.00 37.91 253 ARG A CA 1
ATOM 1977 C C . ARG A 1 253 ? -14.247 38.485 -21.472 1.00 37.91 253 ARG A C 1
ATOM 1979 O O . ARG A 1 253 ? -14.147 38.697 -22.683 1.00 37.91 253 ARG A O 1
ATOM 1986 N N . PRO A 1 254 ? -15.424 38.481 -20.825 1.00 37.69 254 PRO A N 1
ATOM 1987 C CA . PRO A 1 254 ? -16.630 38.938 -21.494 1.00 37.69 254 PRO A CA 1
ATOM 1988 C C . PRO A 1 254 ? -16.354 40.346 -22.019 1.00 37.69 254 PRO A C 1
ATOM 1990 O O . PRO A 1 254 ? -15.782 41.176 -21.306 1.00 37.69 254 PRO A O 1
ATOM 1993 N N . GLY A 1 255 ? -16.648 40.549 -23.304 1.00 38.84 255 GLY A N 1
ATOM 1994 C CA . GLY A 1 255 ? -16.383 41.792 -24.010 1.00 38.84 255 GLY A CA 1
ATOM 1995 C C . GLY A 1 255 ? -16.949 42.962 -23.222 1.00 38.84 255 GLY A C 1
ATOM 1996 O O . GLY A 1 255 ? -18.161 43.075 -23.049 1.00 38.84 255 GLY A O 1
ATOM 1997 N N . GLY A 1 256 ? -16.058 43.815 -22.721 1.00 35.12 256 GLY A N 1
ATOM 1998 C CA . GLY A 1 256 ? -16.443 45.107 -22.188 1.00 35.12 256 GLY A CA 1
ATOM 1999 C C . GLY A 1 256 ? -16.993 45.931 -23.340 1.00 35.12 256 GLY A C 1
ATOM 2000 O O . GLY A 1 256 ? -16.241 46.318 -24.234 1.00 35.12 256 GLY A O 1
ATOM 2001 N N . LEU A 1 257 ? -18.307 46.144 -23.323 1.00 39.38 257 LEU A N 1
ATOM 2002 C CA . LEU A 1 257 ? -18.998 47.161 -24.103 1.00 39.38 257 LEU A CA 1
ATOM 2003 C C . LEU A 1 257 ? -18.209 48.469 -24.001 1.00 39.38 257 LEU A C 1
ATOM 2005 O O . LEU A 1 257 ? -18.057 49.038 -22.920 1.00 39.38 257 LEU A O 1
ATOM 2009 N N . GLY A 1 258 ? -17.666 48.911 -25.132 1.00 31.81 258 GLY A N 1
ATOM 2010 C CA . GLY A 1 258 ? -16.985 50.189 -25.218 1.00 31.81 258 GLY A CA 1
ATOM 2011 C C . GLY A 1 258 ? -17.959 51.337 -24.984 1.00 31.81 258 GLY A C 1
ATOM 2012 O O . GLY A 1 258 ? -19.077 51.315 -25.494 1.00 31.81 258 GLY A O 1
ATOM 2013 N N . ARG A 1 259 ? -17.498 52.370 -24.279 1.00 30.25 259 ARG A N 1
ATOM 2014 C CA . ARG A 1 259 ? -17.950 53.753 -24.468 1.00 30.25 259 ARG A CA 1
ATOM 2015 C C . ARG A 1 259 ? -16.791 54.735 -24.231 1.00 30.25 259 ARG A C 1
ATOM 2017 O O . ARG A 1 259 ? -15.812 54.364 -23.586 1.00 30.25 259 ARG A O 1
ATOM 2024 N N . PRO A 1 260 ? -16.840 55.923 -24.859 1.00 34.91 260 PRO A N 1
ATOM 2025 C CA . PRO A 1 260 ? -15.676 56.508 -25.513 1.00 34.91 260 PRO A CA 1
ATOM 2026 C C . PRO A 1 260 ? -15.026 57.677 -24.753 1.00 34.91 260 PRO A C 1
ATOM 2028 O O . PRO A 1 260 ? -15.658 58.353 -23.953 1.00 34.91 260 PRO A O 1
ATOM 2031 N N . THR A 1 261 ? -13.747 57.882 -25.086 1.00 36.78 261 THR A N 1
ATOM 2032 C CA . THR A 1 261 ? -12.948 59.126 -25.149 1.00 36.78 261 THR A CA 1
ATOM 2033 C C . THR A 1 261 ? -13.261 60.303 -24.213 1.00 36.78 261 THR A C 1
ATOM 2035 O O . THR A 1 261 ? -14.283 60.969 -24.352 1.00 36.78 261 THR A O 1
ATOM 2038 N N . GLY A 1 262 ? -12.247 60.709 -23.441 1.00 28.50 262 GLY A N 1
ATOM 2039 C CA . GLY A 1 262 ? -12.120 62.052 -22.868 1.00 28.50 262 GLY A CA 1
ATOM 2040 C C . GLY A 1 262 ? -10.656 62.377 -22.553 1.00 28.50 262 GLY A C 1
ATOM 2041 O O . GLY A 1 262 ? -10.023 61.687 -21.763 1.00 28.50 262 GLY A O 1
ATOM 2042 N N . ARG A 1 263 ? -10.106 63.390 -23.233 1.00 29.92 263 ARG A N 1
ATOM 2043 C CA . ARG A 1 263 ? -8.758 63.959 -23.045 1.00 29.92 263 ARG A CA 1
ATOM 2044 C C . ARG A 1 263 ? -8.620 64.605 -21.657 1.00 29.92 263 ARG A C 1
ATOM 2046 O O . ARG A 1 263 ? -9.574 65.225 -21.219 1.00 29.92 263 ARG A O 1
ATOM 2053 N N . SER A 1 264 ? -7.414 64.586 -21.076 1.00 27.45 264 SER A N 1
ATOM 2054 C CA . SER A 1 264 ? -6.528 65.764 -20.901 1.00 27.45 264 SER A CA 1
ATOM 2055 C C . SER A 1 264 ? -5.623 65.688 -19.660 1.00 27.45 264 SER A C 1
ATOM 2057 O O . SER A 1 264 ? -6.023 65.210 -18.607 1.00 27.45 264 SER A O 1
ATOM 2059 N N . HIS A 1 265 ? -4.404 66.198 -19.853 1.00 31.72 265 HIS A N 1
ATOM 2060 C CA . HIS A 1 265 ? -3.346 66.592 -18.916 1.00 31.72 265 HIS A CA 1
ATOM 2061 C C . HIS A 1 265 ? -3.684 66.781 -17.425 1.00 31.72 265 HIS A C 1
ATOM 2063 O O . HIS A 1 265 ? -4.573 67.555 -17.100 1.00 31.72 265 HIS A O 1
ATOM 2069 N N . HIS A 1 266 ? -2.821 66.250 -16.543 1.00 28.38 266 HIS A N 1
ATOM 2070 C CA . HIS A 1 266 ? -2.016 67.054 -15.600 1.00 28.38 266 HIS A CA 1
ATOM 2071 C C . HIS A 1 266 ? -1.017 66.180 -14.806 1.00 28.38 266 HIS A C 1
ATOM 2073 O O . HIS A 1 266 ? -1.397 65.176 -14.214 1.00 28.38 266 HIS A O 1
ATOM 2079 N N . GLN A 1 267 ? 0.258 66.583 -14.759 1.00 29.86 267 GLN A N 1
ATOM 2080 C CA . GLN A 1 267 ? 1.156 66.323 -13.614 1.00 29.86 267 GLN A CA 1
ATOM 2081 C C . GLN A 1 267 ? 0.881 67.389 -12.530 1.00 29.86 267 GLN A C 1
ATOM 2083 O O . GLN A 1 267 ? 0.477 68.495 -12.912 1.00 29.86 267 GLN A O 1
ATOM 2088 N N . PRO A 1 268 ? 1.108 67.119 -11.223 1.00 38.69 268 PRO A N 1
ATOM 2089 C CA . PRO A 1 268 ? 2.427 67.413 -10.627 1.00 38.69 268 PRO A CA 1
ATOM 2090 C C . PRO A 1 268 ? 2.922 66.498 -9.471 1.00 38.69 268 PRO A C 1
ATOM 2092 O O . PRO A 1 268 ? 2.158 65.985 -8.667 1.00 38.69 268 PRO A O 1
ATOM 2095 N N . ARG A 1 269 ? 4.261 66.365 -9.433 1.00 28.41 269 ARG A N 1
ATOM 2096 C CA . ARG A 1 269 ? 5.256 66.368 -8.323 1.00 28.41 269 ARG A CA 1
ATOM 2097 C C . ARG A 1 269 ? 4.851 66.053 -6.863 1.00 28.41 269 ARG A C 1
ATOM 2099 O O . ARG A 1 269 ? 4.065 66.795 -6.297 1.00 28.41 269 ARG A O 1
ATOM 2106 N N . THR A 1 270 ? 5.655 65.183 -6.224 1.00 32.28 270 THR A N 1
ATOM 2107 C CA . THR A 1 270 ? 6.498 65.381 -4.998 1.00 32.28 270 THR A CA 1
ATOM 2108 C C . THR A 1 270 ? 7.496 64.190 -4.913 1.00 32.28 270 THR A C 1
ATOM 2110 O O . THR A 1 270 ? 7.102 63.064 -5.186 1.00 32.28 270 THR A O 1
ATOM 2113 N N . ALA A 1 271 ? 8.835 64.357 -4.916 1.00 28.12 271 ALA A N 1
ATOM 2114 C CA . ALA A 1 271 ? 9.778 64.654 -3.806 1.00 28.12 271 ALA A CA 1
ATOM 2115 C C . ALA A 1 271 ? 9.675 63.639 -2.635 1.00 28.12 271 ALA A C 1
ATOM 2117 O O . ALA A 1 271 ? 8.569 63.407 -2.178 1.00 28.12 271 ALA A O 1
ATOM 2118 N N . ALA A 1 272 ? 10.707 63.004 -2.057 1.00 29.88 272 ALA A N 1
ATOM 2119 C CA . ALA A 1 272 ? 12.173 63.124 -2.057 1.00 29.88 272 ALA A CA 1
ATOM 2120 C C . ALA A 1 272 ? 12.760 61.781 -1.505 1.00 29.88 272 ALA A C 1
ATOM 2122 O O . ALA A 1 272 ? 12.077 61.104 -0.747 1.00 29.88 272 ALA A O 1
ATOM 2123 N N . ALA A 1 273 ? 13.895 61.253 -1.983 1.00 29.56 273 ALA A N 1
ATOM 2124 C CA . ALA A 1 273 ? 15.271 61.392 -1.451 1.00 29.56 273 ALA A CA 1
ATOM 2125 C C . ALA A 1 273 ? 15.823 60.075 -0.849 1.00 29.56 273 ALA A C 1
ATOM 2127 O O . ALA A 1 273 ? 15.146 59.420 -0.066 1.00 29.56 273 ALA A O 1
ATOM 2128 N N . GLY A 1 274 ? 17.078 59.735 -1.192 1.00 28.31 274 GLY A N 1
ATOM 2129 C CA . GLY A 1 274 ? 17.903 58.761 -0.456 1.00 28.31 274 GLY A CA 1
ATOM 2130 C C . GLY A 1 274 ? 18.624 57.689 -1.290 1.00 28.31 274 GLY A C 1
ATOM 2131 O O . GLY A 1 274 ? 18.283 56.517 -1.203 1.00 28.31 274 GLY A O 1
ATOM 2132 N N . ALA A 1 275 ? 19.631 58.074 -2.079 1.00 27.50 275 ALA A N 1
ATOM 2133 C CA . ALA A 1 275 ? 20.652 57.174 -2.654 1.00 27.50 275 ALA A CA 1
ATOM 2134 C C . ALA A 1 275 ? 21.879 57.088 -1.695 1.00 27.50 275 ALA A C 1
ATOM 2136 O O . ALA A 1 275 ? 21.820 57.741 -0.651 1.00 27.50 275 ALA A O 1
ATOM 2137 N N . PRO A 1 276 ? 23.043 56.467 -2.019 1.00 43.97 276 PRO A N 1
ATOM 2138 C CA . PRO A 1 276 ? 23.395 55.535 -3.107 1.00 43.97 276 PRO A CA 1
ATOM 2139 C C . PRO A 1 276 ? 24.283 54.336 -2.653 1.00 43.97 276 PRO A C 1
ATOM 2141 O O . PRO A 1 276 ? 24.852 54.348 -1.565 1.00 43.97 276 PRO A O 1
ATOM 2144 N N . ARG A 1 277 ? 24.529 53.360 -3.546 1.00 28.52 277 ARG A N 1
ATOM 2145 C CA . ARG A 1 277 ? 25.884 52.963 -4.017 1.00 28.52 277 ARG A CA 1
ATOM 2146 C C . ARG A 1 277 ? 25.821 51.775 -4.995 1.00 28.52 277 ARG A C 1
ATOM 2148 O O . ARG A 1 277 ? 25.213 50.751 -4.724 1.00 28.52 277 ARG A O 1
ATOM 2155 N N . ALA A 1 278 ? 26.500 51.949 -6.123 1.00 26.81 278 ALA A N 1
ATOM 2156 C CA . ALA A 1 278 ? 26.945 50.946 -7.098 1.00 26.81 278 ALA A CA 1
ATOM 2157 C C . ALA A 1 278 ? 28.477 51.173 -7.277 1.00 26.81 278 ALA A C 1
ATOM 2159 O O . ALA A 1 278 ? 28.987 52.072 -6.595 1.00 26.81 278 ALA A O 1
ATOM 2160 N N . PRO A 1 279 ? 29.225 50.540 -8.211 1.00 42.75 279 PRO A N 1
ATOM 2161 C CA . PRO A 1 279 ? 28.868 49.494 -9.186 1.00 42.75 279 PRO A CA 1
ATOM 2162 C C . PRO A 1 279 ? 29.955 48.383 -9.310 1.00 42.75 279 PRO A C 1
ATOM 2164 O O . PRO A 1 279 ? 30.958 48.431 -8.606 1.00 42.75 279 PRO A O 1
ATOM 2167 N N . ARG A 1 280 ? 29.764 47.409 -10.223 1.00 29.41 280 ARG A N 1
ATOM 2168 C CA . ARG A 1 280 ? 30.676 46.968 -11.325 1.00 29.41 280 ARG A CA 1
ATOM 2169 C C . ARG A 1 280 ? 30.948 45.451 -11.241 1.00 29.41 280 ARG A C 1
ATOM 2171 O O . ARG A 1 280 ? 30.979 44.929 -10.141 1.00 29.41 280 ARG A O 1
ATOM 2178 N N . ASP A 1 281 ? 31.096 44.644 -12.294 1.00 28.56 281 ASP A N 1
ATOM 2179 C CA . ASP A 1 281 ? 31.235 44.859 -13.738 1.00 28.56 281 ASP A CA 1
ATOM 2180 C C . ASP A 1 281 ? 30.741 43.624 -14.520 1.00 28.56 281 ASP A C 1
ATOM 2182 O O . ASP A 1 281 ? 30.833 42.480 -14.075 1.00 28.56 281 ASP A O 1
ATOM 2186 N N . THR A 1 282 ? 30.256 43.878 -15.732 1.00 28.64 282 THR A N 1
ATOM 2187 C CA . THR A 1 282 ? 30.055 42.923 -16.828 1.00 28.64 282 THR A CA 1
ATOM 2188 C C . THR A 1 282 ? 31.331 42.771 -17.652 1.00 28.64 282 THR A C 1
ATOM 2190 O O . THR A 1 282 ? 31.861 43.794 -18.076 1.00 28.64 282 THR A O 1
ATOM 2193 N N . VAL A 1 283 ? 31.723 41.549 -18.040 1.00 29.14 283 VAL A N 1
ATOM 2194 C CA . VAL A 1 283 ? 32.494 41.314 -19.279 1.00 29.14 283 VAL A CA 1
ATOM 2195 C C . VAL A 1 283 ? 32.069 39.993 -19.943 1.00 29.14 283 VAL A C 1
ATOM 2197 O O . VAL A 1 283 ? 31.951 38.951 -19.307 1.00 29.14 283 VAL A O 1
ATOM 2200 N N . ARG A 1 284 ? 31.849 40.074 -21.256 1.00 25.69 284 ARG A N 1
ATOM 2201 C CA . ARG A 1 284 ? 31.673 39.025 -22.283 1.00 25.69 284 ARG A CA 1
ATOM 2202 C C . ARG A 1 284 ? 32.572 39.470 -23.472 1.00 25.69 284 ARG A C 1
ATOM 2204 O O . ARG A 1 284 ? 32.934 40.646 -23.484 1.00 25.69 284 ARG A O 1
ATOM 2211 N N . PRO A 1 285 ? 32.630 38.758 -24.616 1.00 45.75 285 PRO A N 1
ATOM 2212 C CA . PRO A 1 285 ? 33.229 37.470 -25.018 1.00 45.75 285 PRO A CA 1
ATOM 2213 C C . PRO A 1 285 ? 34.510 37.704 -25.889 1.00 45.75 285 PRO A C 1
ATOM 2215 O O . PRO A 1 285 ? 35.141 38.744 -25.713 1.00 45.75 285 PRO A O 1
ATOM 2218 N N . PRO A 1 286 ? 34.935 36.798 -26.807 1.00 35.00 286 PRO A N 1
ATOM 2219 C CA . PRO A 1 286 ? 34.380 36.755 -28.186 1.00 35.00 286 PRO A CA 1
ATOM 2220 C C . PRO A 1 286 ? 34.153 35.310 -28.715 1.00 35.00 286 PRO A C 1
ATOM 2222 O O . PRO A 1 286 ? 34.685 34.361 -28.159 1.00 35.00 286 PRO A O 1
ATOM 2225 N N . GLY A 1 287 ? 33.185 35.050 -29.611 1.00 25.66 287 GLY A N 1
ATOM 2226 C CA . GLY A 1 287 ? 33.348 35.009 -31.085 1.00 25.66 287 GLY A CA 1
ATOM 2227 C C . GLY A 1 287 ? 33.888 33.630 -31.520 1.00 25.66 287 GLY A C 1
ATOM 2228 O O . GLY A 1 287 ? 34.886 33.195 -30.980 1.00 25.66 287 GLY A O 1
ATOM 2229 N N . GLY A 1 288 ? 33.334 32.812 -32.414 1.00 23.66 288 GLY A N 1
ATOM 2230 C CA . GLY A 1 288 ? 32.395 32.933 -33.526 1.00 23.66 288 GLY A CA 1
ATOM 2231 C C . GLY A 1 288 ? 32.909 31.972 -34.618 1.00 23.66 288 GLY A C 1
ATOM 2232 O O . GLY A 1 288 ? 34.111 31.938 -34.824 1.00 23.66 288 GLY A O 1
ATOM 2233 N N . LEU A 1 289 ? 32.059 31.173 -35.279 1.00 27.50 289 LEU A N 1
ATOM 2234 C CA . LEU A 1 289 ? 32.084 30.955 -36.739 1.00 27.50 289 LEU A CA 1
ATOM 2235 C C . LEU A 1 289 ? 30.985 29.987 -37.212 1.00 27.50 289 LEU A C 1
ATOM 2237 O O . LEU A 1 289 ? 30.548 29.076 -36.515 1.00 27.50 289 LEU A O 1
ATOM 2241 N N . HIS A 1 290 ? 30.548 30.246 -38.440 1.00 26.20 290 HIS A N 1
ATOM 2242 C CA . HIS A 1 290 ? 29.445 29.646 -39.177 1.00 26.20 290 HIS A CA 1
ATOM 2243 C C . HIS A 1 290 ? 29.846 28.422 -40.031 1.00 26.20 290 HIS A C 1
ATOM 2245 O O . HIS A 1 290 ? 30.932 28.394 -40.592 1.00 26.20 290 HIS A O 1
ATOM 2251 N N . ARG A 1 291 ? 28.859 27.526 -40.228 1.00 25.03 291 ARG A N 1
ATOM 2252 C CA . ARG A 1 291 ? 28.441 26.779 -41.451 1.00 25.03 291 ARG A CA 1
ATOM 2253 C C . ARG A 1 291 ? 29.485 26.179 -42.419 1.00 25.03 291 ARG A C 1
ATOM 2255 O O . ARG A 1 291 ? 30.230 26.917 -43.048 1.00 25.03 291 ARG A O 1
ATOM 2262 N N . ARG A 1 292 ? 29.240 24.913 -42.806 1.00 24.98 292 ARG A N 1
ATOM 2263 C CA . ARG A 1 292 ? 28.840 24.410 -44.161 1.00 24.98 292 ARG A CA 1
ATOM 2264 C C . ARG A 1 292 ? 28.668 22.877 -44.072 1.00 24.98 292 ARG A C 1
ATOM 2266 O O . ARG A 1 292 ? 29.506 22.220 -43.481 1.00 24.98 292 ARG A O 1
ATOM 2273 N N . LEU A 1 293 ? 27.488 22.306 -44.335 1.00 24.03 293 LEU A N 1
ATOM 2274 C CA . LEU A 1 293 ? 26.993 21.793 -45.629 1.00 24.03 293 LEU A CA 1
ATOM 2275 C C . LEU A 1 293 ? 27.994 20.915 -46.401 1.00 24.03 293 LEU A C 1
ATOM 2277 O O . LEU A 1 293 ? 28.941 21.428 -46.986 1.00 24.03 293 LEU A O 1
ATOM 2281 N N . GLY A 1 294 ? 27.674 19.621 -46.478 1.00 24.03 294 GLY A N 1
ATOM 2282 C CA . GLY A 1 294 ? 28.203 18.651 -47.434 1.00 24.03 294 GLY A CA 1
ATOM 2283 C C . GLY A 1 294 ? 27.207 17.496 -47.572 1.00 24.03 294 GLY A C 1
ATOM 2284 O O . GLY A 1 294 ? 27.013 16.735 -46.631 1.00 24.03 294 GLY A O 1
ATOM 2285 N N . ALA A 1 295 ? 26.510 17.442 -48.705 1.00 22.83 295 ALA A N 1
ATOM 2286 C CA . ALA A 1 295 ? 25.602 16.368 -49.106 1.00 22.83 295 ALA A CA 1
ATOM 2287 C C . ALA A 1 295 ? 26.313 15.332 -50.005 1.00 22.83 295 ALA A C 1
ATOM 2289 O O . ALA A 1 295 ? 27.408 15.603 -50.493 1.00 22.83 295 ALA A O 1
ATOM 2290 N N . VAL A 1 296 ? 25.572 14.257 -50.334 1.00 23.05 296 VAL A N 1
ATOM 2291 C CA . VAL A 1 296 ? 25.780 13.255 -51.418 1.00 23.05 296 VAL A CA 1
ATOM 2292 C C . VAL A 1 296 ? 26.663 12.061 -50.985 1.00 23.05 296 VAL A C 1
ATOM 2294 O O . VAL A 1 296 ? 27.723 12.263 -50.421 1.00 23.05 296 VAL A O 1
ATOM 2297 N N . SER A 1 297 ? 26.292 10.780 -51.139 1.00 24.33 297 SER A N 1
ATOM 2298 C CA . SER A 1 297 ? 25.488 10.128 -52.184 1.00 24.33 297 SER A CA 1
ATOM 2299 C C . SER A 1 297 ? 24.658 8.930 -51.700 1.00 24.33 297 SER A C 1
ATOM 2301 O O . SER A 1 297 ? 24.978 8.277 -50.710 1.00 24.33 297 SER A O 1
ATOM 2303 N N . ALA A 1 298 ? 23.622 8.630 -52.482 1.00 23.42 298 ALA A N 1
ATOM 2304 C CA . ALA A 1 298 ? 22.777 7.450 -52.420 1.00 23.42 298 ALA A CA 1
ATOM 2305 C C . ALA A 1 298 ? 23.450 6.218 -53.048 1.00 23.42 298 ALA A C 1
ATOM 2307 O O . ALA A 1 298 ? 24.061 6.318 -54.114 1.00 23.42 298 ALA A O 1
ATOM 2308 N N . HIS A 1 299 ? 23.199 5.043 -52.470 1.00 24.86 299 HIS A N 1
ATOM 2309 C CA . HIS A 1 299 ? 23.054 3.810 -53.239 1.00 24.86 299 HIS A CA 1
ATOM 2310 C C . HIS A 1 299 ? 21.829 3.037 -52.753 1.00 24.86 299 HIS A C 1
ATOM 2312 O O . HIS A 1 299 ? 21.618 2.811 -51.564 1.00 24.86 299 HIS A O 1
ATOM 2318 N N . THR A 1 300 ? 20.981 2.757 -53.730 1.00 26.47 300 THR A N 1
ATOM 2319 C CA . THR A 1 300 ? 19.723 2.030 -53.686 1.00 26.47 300 THR A CA 1
ATOM 2320 C C . THR A 1 300 ? 19.980 0.534 -53.639 1.00 26.47 300 THR A C 1
ATOM 2322 O O . THR A 1 300 ? 20.750 0.048 -54.455 1.00 26.47 300 THR A O 1
ATOM 2325 N N . ASP A 1 301 ? 19.235 -0.187 -52.806 1.00 26.23 301 ASP A N 1
ATOM 2326 C CA . ASP A 1 301 ? 18.607 -1.430 -53.251 1.00 26.23 301 ASP A CA 1
ATOM 2327 C C . ASP A 1 301 ? 17.319 -1.676 -52.463 1.00 26.23 301 ASP A C 1
ATOM 2329 O O . ASP A 1 301 ? 17.260 -1.552 -51.240 1.00 26.23 301 ASP A O 1
ATOM 2333 N N . GLY A 1 302 ? 16.238 -1.899 -53.208 1.00 23.97 302 GLY A N 1
ATOM 2334 C CA . GLY A 1 302 ? 14.873 -1.882 -52.703 1.00 23.97 302 GLY A CA 1
ATOM 2335 C C . GLY A 1 302 ? 14.338 -3.246 -52.278 1.00 23.97 302 GLY A C 1
ATOM 2336 O O . GLY A 1 302 ? 14.776 -4.286 -52.758 1.00 23.97 302 GLY A O 1
ATOM 2337 N N . ARG A 1 303 ? 13.289 -3.204 -51.448 1.00 26.25 303 ARG A N 1
ATOM 2338 C CA . ARG A 1 303 ? 12.065 -4.028 -51.526 1.00 26.25 303 ARG A CA 1
ATOM 2339 C C . ARG A 1 303 ? 10.972 -3.382 -50.651 1.00 26.25 303 ARG A C 1
ATOM 2341 O O . ARG A 1 303 ? 11.308 -2.713 -49.676 1.00 26.25 303 ARG A O 1
ATOM 2348 N N . PRO A 1 304 ? 9.679 -3.492 -51.008 1.00 33.62 304 PRO A N 1
ATOM 2349 C CA . PRO A 1 304 ? 8.640 -2.619 -50.470 1.00 33.62 304 PRO A CA 1
ATOM 2350 C C . PRO A 1 304 ? 7.950 -3.238 -49.250 1.00 33.62 304 PRO A C 1
ATOM 2352 O O . PRO A 1 304 ? 7.602 -4.416 -49.272 1.00 33.62 304 PRO A O 1
ATOM 2355 N N . SER A 1 305 ? 7.623 -2.438 -48.233 1.00 25.67 305 SER A N 1
ATOM 2356 C CA . SER A 1 305 ? 6.592 -2.842 -47.271 1.00 25.67 305 SER A CA 1
ATOM 2357 C C . SER A 1 305 ? 5.881 -1.663 -46.601 1.00 25.67 305 SER A C 1
ATOM 2359 O O . SER A 1 305 ? 6.483 -0.870 -45.887 1.00 25.67 305 SER A O 1
ATOM 2361 N N . ALA A 1 306 ? 4.565 -1.652 -46.831 1.00 27.22 306 ALA A N 1
ATOM 2362 C CA . ALA A 1 306 ? 3.474 -1.063 -46.055 1.00 27.22 306 ALA A CA 1
ATOM 2363 C C . ALA A 1 306 ? 3.416 0.471 -45.876 1.00 27.22 306 ALA A C 1
ATOM 2365 O O . ALA A 1 306 ? 4.072 1.080 -45.036 1.00 27.22 306 ALA A O 1
ATOM 2366 N N . ARG A 1 307 ? 2.476 1.081 -46.615 1.00 22.97 307 ARG A N 1
ATOM 2367 C CA . ARG A 1 307 ? 1.924 2.420 -46.356 1.00 22.97 307 ARG A CA 1
ATOM 2368 C C . ARG A 1 307 ? 1.417 2.517 -44.912 1.00 22.97 307 ARG A C 1
ATOM 2370 O O . ARG A 1 307 ? 0.449 1.852 -44.552 1.00 22.97 307 ARG A O 1
ATOM 2377 N N . VAL A 1 308 ? 2.003 3.414 -44.123 1.00 25.64 308 VAL A N 1
ATOM 2378 C CA . VAL A 1 308 ? 1.450 3.833 -42.829 1.00 25.64 308 VAL A CA 1
ATOM 2379 C C . VAL A 1 308 ? 0.251 4.747 -43.090 1.00 25.64 308 VAL A C 1
ATOM 2381 O O . VAL A 1 308 ? 0.395 5.863 -43.594 1.00 25.64 308 VAL A O 1
ATOM 2384 N N . ALA A 1 309 ? -0.950 4.265 -42.768 1.00 23.78 309 ALA A N 1
ATOM 2385 C CA . ALA A 1 309 ? -2.162 5.071 -42.787 1.00 23.78 309 ALA A CA 1
ATOM 2386 C C . ALA A 1 309 ? -2.065 6.172 -41.718 1.00 23.78 309 ALA A C 1
ATOM 2388 O O . ALA A 1 309 ? -2.007 5.900 -40.519 1.00 23.78 309 ALA A O 1
ATOM 2389 N N . ARG A 1 310 ? -2.047 7.437 -42.153 1.00 22.05 310 ARG A N 1
ATOM 2390 C CA . ARG A 1 310 ? -2.141 8.599 -41.262 1.00 22.05 310 ARG A CA 1
ATOM 2391 C C . ARG A 1 310 ? -3.579 8.723 -40.756 1.00 22.05 310 ARG A C 1
ATOM 2393 O O . ARG A 1 310 ? -4.414 9.316 -41.434 1.00 22.05 310 ARG A O 1
ATOM 2400 N N . HIS A 1 311 ? -3.871 8.201 -39.567 1.00 24.97 311 HIS A N 1
ATOM 2401 C CA . HIS A 1 311 ? -5.123 8.515 -38.878 1.00 24.97 311 HIS A CA 1
ATOM 2402 C C . HIS A 1 311 ? -4.979 9.802 -38.061 1.00 24.97 311 HIS A C 1
ATOM 2404 O O . HIS A 1 311 ? -4.204 9.893 -37.112 1.00 24.97 311 HIS A O 1
ATOM 2410 N N . ARG A 1 312 ? -5.741 10.816 -38.476 1.00 21.30 312 ARG A N 1
ATOM 2411 C CA . ARG A 1 312 ? -5.925 12.100 -37.798 1.00 21.30 312 ARG A CA 1
ATOM 2412 C C . ARG A 1 312 ? -6.943 11.877 -36.672 1.00 21.30 312 ARG A C 1
ATOM 2414 O O . ARG A 1 312 ? -8.096 11.583 -36.966 1.00 21.30 312 ARG A O 1
ATOM 2421 N N . TYR A 1 313 ? -6.531 11.978 -35.410 1.00 26.17 313 TYR A N 1
ATOM 2422 C CA . TYR A 1 313 ? -7.456 11.902 -34.274 1.00 26.17 313 TYR A CA 1
ATOM 2423 C C . TYR A 1 313 ? -7.955 13.305 -33.914 1.00 26.17 313 TYR A C 1
ATOM 2425 O O . TYR A 1 313 ? -7.162 14.191 -33.595 1.00 26.17 313 TYR A O 1
ATOM 2433 N N . LEU A 1 314 ? -9.272 13.497 -33.998 1.00 21.61 314 LEU A N 1
ATOM 2434 C CA . LEU A 1 314 ? -9.990 14.618 -33.395 1.00 21.61 314 LEU A CA 1
ATOM 2435 C C . LEU A 1 314 ? -10.216 14.287 -31.914 1.00 21.61 314 LEU A C 1
ATOM 2437 O O . LEU A 1 314 ? -10.629 13.176 -31.587 1.00 21.61 314 LEU A O 1
ATOM 2441 N N . TYR A 1 315 ? -9.883 15.231 -31.037 1.00 24.55 315 TYR A N 1
ATOM 2442 C CA . TYR A 1 315 ? -9.893 15.065 -29.585 1.00 24.55 315 TYR A CA 1
ATOM 2443 C C . TYR A 1 315 ? -11.103 15.807 -29.008 1.00 24.55 315 TYR A C 1
ATOM 2445 O O . TYR A 1 315 ? -11.170 17.031 -29.112 1.00 24.55 315 TYR A O 1
ATOM 2453 N N . GLU A 1 316 ? -12.034 15.084 -28.387 1.00 22.86 316 GLU A N 1
ATOM 2454 C CA . GLU A 1 316 ? -13.045 15.663 -27.498 1.00 22.86 316 GLU A CA 1
ATOM 2455 C C . GLU A 1 316 ? -12.636 15.406 -26.046 1.00 22.86 316 GLU A C 1
ATOM 2457 O O . GLU A 1 316 ? -12.240 14.303 -25.668 1.00 22.86 316 GLU A O 1
ATOM 2462 N N . GLN A 1 317 ? -12.639 16.479 -25.257 1.00 26.95 317 GLN A N 1
ATOM 2463 C CA . GLN A 1 317 ? -12.064 16.540 -23.920 1.00 26.95 317 GLN A CA 1
ATOM 2464 C C . GLN A 1 317 ? -13.042 16.040 -22.853 1.00 26.95 317 GLN A C 1
ATOM 2466 O O . GLN A 1 317 ? -14.119 16.601 -22.676 1.00 26.95 317 GLN A O 1
ATOM 2471 N N . SER A 1 318 ? -12.585 15.095 -22.035 1.00 23.73 318 SER A N 1
ATOM 2472 C CA . SER A 1 318 ? -13.044 14.942 -20.654 1.00 23.73 318 SER A CA 1
ATOM 2473 C C . SER A 1 318 ? -11.855 14.551 -19.781 1.00 23.73 318 SER A C 1
ATOM 2475 O O . SER A 1 318 ? -11.134 13.608 -20.103 1.00 23.73 318 SER A O 1
ATOM 2477 N N . CYS A 1 319 ? -11.629 15.304 -18.706 1.00 30.45 319 CYS A N 1
ATOM 2478 C CA . CYS A 1 319 ? -10.549 15.099 -17.748 1.00 30.45 319 CYS A CA 1
ATOM 2479 C C . CYS A 1 319 ? -10.570 13.680 -17.162 1.00 30.45 319 CYS A C 1
ATOM 2481 O O . CYS A 1 319 ? -11.495 13.334 -16.435 1.00 30.45 319 CYS A O 1
ATOM 2483 N N . ASN A 1 320 ? -9.535 12.891 -17.449 1.00 31.64 320 ASN A N 1
ATOM 2484 C CA . ASN A 1 320 ? -8.996 11.873 -16.550 1.00 31.64 320 ASN A CA 1
ATOM 2485 C C . ASN A 1 320 ? -7.628 11.411 -17.066 1.00 31.64 320 ASN A C 1
ATOM 2487 O O . ASN A 1 320 ? -7.371 11.443 -18.268 1.00 31.64 320 ASN A O 1
ATOM 2491 N N . THR A 1 321 ? -6.748 11.021 -16.146 1.00 41.38 321 THR A N 1
ATOM 2492 C CA . THR A 1 321 ? -5.443 10.394 -16.398 1.00 41.38 321 THR A CA 1
ATOM 2493 C C . THR A 1 321 ? -5.551 9.333 -17.497 1.00 41.38 321 THR A C 1
ATOM 2495 O O . THR A 1 321 ? -6.163 8.282 -17.322 1.00 41.38 321 THR A O 1
ATOM 2498 N N . GLY A 1 322 ? -4.991 9.639 -18.670 1.00 34.69 322 GLY A N 1
ATOM 2499 C CA . GLY A 1 322 ? -5.041 8.768 -19.839 1.00 34.69 322 GLY A CA 1
ATOM 2500 C C . GLY A 1 322 ? -4.101 7.581 -19.667 1.00 34.69 322 GLY A C 1
ATOM 2501 O O . GLY A 1 322 ? -2.905 7.697 -19.909 1.00 34.69 322 GLY A O 1
ATOM 2502 N N . PHE A 1 323 ? -4.640 6.448 -19.230 1.00 45.78 323 PHE A N 1
ATOM 2503 C CA . PHE A 1 323 ? -3.930 5.175 -19.144 1.00 45.78 323 PHE A CA 1
ATOM 2504 C C . PHE A 1 323 ? -3.858 4.495 -20.521 1.00 45.78 323 PHE A C 1
ATOM 2506 O O . PHE A 1 323 ? -4.857 4.414 -21.241 1.00 45.78 323 PHE A O 1
ATOM 2513 N N . HIS A 1 324 ? -2.688 3.958 -20.873 1.00 45.81 324 HIS A N 1
ATOM 2514 C CA . HIS A 1 324 ? -2.499 3.142 -22.070 1.00 45.81 324 HIS A CA 1
ATOM 2515 C C . HIS A 1 324 ? -1.777 1.837 -21.709 1.00 45.81 324 HIS A C 1
ATOM 2517 O O . HIS A 1 324 ? -0.558 1.821 -21.593 1.00 45.81 324 HIS A O 1
ATOM 2523 N N . ALA A 1 325 ? -2.523 0.737 -21.581 1.00 37.69 325 ALA A N 1
ATOM 2524 C CA . ALA A 1 325 ? -1.970 -0.617 -21.647 1.00 37.69 325 ALA A CA 1
ATOM 2525 C C . ALA A 1 325 ? -2.495 -1.311 -22.904 1.00 37.69 325 ALA A C 1
ATOM 2527 O O . ALA A 1 325 ? -3.695 -1.287 -23.191 1.0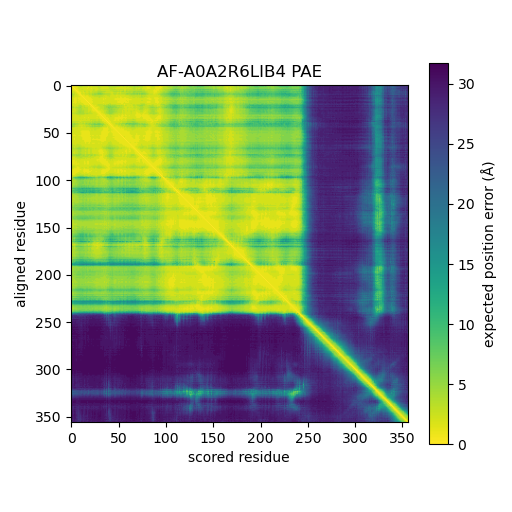0 37.69 325 ALA A O 1
ATOM 2528 N N . ARG A 1 326 ? -1.591 -1.913 -23.677 1.00 44.69 326 ARG A N 1
ATOM 2529 C CA . ARG A 1 326 ? -1.934 -2.744 -24.833 1.00 44.69 326 ARG A CA 1
ATOM 2530 C C . ARG A 1 326 ? -1.087 -4.003 -24.794 1.00 44.69 326 ARG A C 1
ATOM 2532 O O . ARG A 1 326 ? 0.134 -3.921 -24.799 1.00 44.69 326 ARG A O 1
ATOM 2539 N N . ARG A 1 327 ? -1.753 -5.155 -24.820 1.00 39.44 327 ARG A N 1
ATOM 2540 C CA . ARG A 1 327 ? -1.106 -6.443 -25.053 1.00 39.44 327 ARG A CA 1
ATOM 2541 C C . ARG A 1 327 ? -0.875 -6.609 -26.552 1.00 39.44 327 ARG A C 1
ATOM 2543 O O . ARG A 1 327 ? -1.845 -6.633 -27.316 1.00 39.44 327 ARG A O 1
ATOM 2550 N N . TYR A 1 328 ? 0.379 -6.727 -26.972 1.00 38.25 328 TYR A N 1
ATOM 2551 C CA . TYR A 1 328 ? 0.715 -7.079 -28.347 1.00 38.25 328 TYR A CA 1
ATOM 2552 C C . TYR A 1 328 ? 0.864 -8.595 -28.419 1.00 38.25 328 TYR A C 1
ATOM 2554 O O . TYR A 1 328 ? 1.889 -9.157 -28.070 1.00 38.25 328 TYR A O 1
ATOM 2562 N N . THR A 1 329 ? -0.187 -9.290 -28.851 1.00 34.28 329 THR A N 1
ATOM 2563 C CA . THR A 1 329 ? -0.068 -10.726 -29.129 1.00 34.28 329 THR A CA 1
ATOM 2564 C C . THR A 1 329 ? 0.473 -10.904 -30.544 1.00 34.28 329 THR A C 1
ATOM 2566 O O . THR A 1 329 ? -0.219 -10.606 -31.519 1.00 34.28 329 THR A O 1
ATOM 2569 N N . ARG A 1 330 ? 1.710 -11.398 -30.690 1.00 35.97 330 ARG A N 1
ATOM 2570 C CA . ARG A 1 330 ? 2.138 -11.990 -31.967 1.00 35.97 330 ARG A CA 1
ATOM 2571 C C . ARG A 1 330 ? 1.254 -13.222 -32.221 1.00 35.97 330 ARG A C 1
ATOM 2573 O O . ARG A 1 330 ? 1.135 -14.065 -31.330 1.00 35.97 330 ARG A O 1
ATOM 2580 N N . PRO A 1 331 ? 0.616 -13.374 -33.395 1.00 29.98 331 PRO A N 1
ATOM 2581 C CA . PRO A 1 331 ? -0.173 -14.564 -33.668 1.00 29.98 331 PRO A CA 1
ATOM 2582 C C . PRO A 1 331 ? 0.767 -15.760 -33.867 1.00 29.98 331 PRO A C 1
ATOM 2584 O O . PRO A 1 331 ? 1.289 -15.975 -34.958 1.00 29.98 331 PRO A O 1
ATOM 2587 N N . ARG A 1 332 ? 0.961 -16.575 -32.823 1.00 34.66 332 ARG A N 1
ATOM 2588 C CA . ARG A 1 332 ? 1.303 -17.988 -33.018 1.00 34.66 332 ARG A CA 1
ATOM 2589 C C . ARG A 1 332 ? 0.036 -18.685 -33.504 1.00 34.66 332 ARG A C 1
ATOM 2591 O O . ARG A 1 332 ? -1.023 -18.577 -32.893 1.00 34.66 332 ARG A O 1
ATOM 2598 N N . SER A 1 333 ? 0.146 -19.307 -34.667 1.00 37.03 333 SER A N 1
ATOM 2599 C CA . SER A 1 333 ? -0.893 -20.025 -35.404 1.00 37.03 333 SER A CA 1
ATOM 2600 C C . SER A 1 333 ? -1.905 -20.775 -34.522 1.00 37.03 333 SER A C 1
ATOM 2602 O O . SER A 1 333 ? -1.651 -21.904 -34.123 1.00 37.03 333 SER A O 1
ATOM 2604 N N . ALA A 1 334 ? -3.065 -20.169 -34.258 1.00 31.27 334 ALA A N 1
ATOM 2605 C CA . ALA A 1 334 ? -4.373 -20.821 -34.131 1.00 31.27 334 ALA A CA 1
ATOM 2606 C C . ALA A 1 334 ? -5.436 -19.775 -33.771 1.00 31.27 334 ALA A C 1
ATOM 2608 O O . ALA A 1 334 ? -5.282 -18.969 -32.858 1.00 31.27 334 ALA A O 1
ATOM 2609 N N . ARG A 1 335 ? -6.544 -19.800 -34.512 1.00 36.00 335 ARG A N 1
ATOM 2610 C CA . ARG A 1 335 ? -7.697 -18.905 -34.376 1.00 36.00 335 ARG A CA 1
ATOM 2611 C C . ARG A 1 335 ? -8.253 -18.904 -32.943 1.00 36.00 335 ARG A C 1
ATOM 2613 O O . ARG A 1 335 ? -8.919 -19.858 -32.552 1.00 36.00 335 ARG A O 1
ATOM 2620 N N . ARG A 1 336 ? -8.119 -17.792 -32.215 1.00 29.44 336 ARG A N 1
ATOM 2621 C CA . ARG A 1 336 ? -9.064 -17.395 -31.158 1.00 29.44 336 ARG A CA 1
ATOM 2622 C C . ARG A 1 336 ? -9.364 -15.903 -31.285 1.00 29.44 336 ARG A C 1
ATOM 2624 O O . ARG A 1 336 ? -8.479 -15.097 -31.544 1.00 29.44 336 ARG A O 1
ATOM 2631 N N . ARG A 1 337 ? -10.655 -15.576 -31.218 1.00 28.84 337 ARG A N 1
ATOM 2632 C CA . ARG A 1 337 ? -11.221 -14.249 -31.487 1.00 28.84 337 ARG A CA 1
ATOM 2633 C C . ARG A 1 337 ? -10.666 -13.224 -30.493 1.00 28.84 337 ARG A C 1
ATOM 2635 O O . ARG A 1 337 ? -10.701 -13.465 -29.291 1.00 28.84 337 ARG A O 1
ATOM 2642 N N . CYS A 1 338 ? -10.205 -12.082 -31.002 1.00 25.56 338 CYS A N 1
ATOM 2643 C CA . CYS A 1 338 ? -9.921 -10.897 -30.202 1.00 25.56 338 CYS A CA 1
ATOM 2644 C C . CYS A 1 338 ? -11.222 -10.358 -29.599 1.00 25.56 338 CYS A C 1
ATOM 2646 O O . CYS A 1 338 ? -12.131 -9.976 -30.334 1.00 25.56 338 CYS A O 1
ATOM 2648 N N . THR A 1 339 ? -11.292 -10.263 -28.276 1.00 28.34 339 THR A N 1
ATOM 2649 C CA . THR A 1 339 ? -12.254 -9.404 -27.584 1.00 28.34 339 THR A CA 1
ATOM 2650 C C . THR A 1 339 ? -11.546 -8.107 -27.217 1.00 28.34 339 THR A C 1
ATOM 2652 O O . THR A 1 339 ? -10.755 -8.047 -26.281 1.00 28.34 339 THR A O 1
ATOM 2655 N N . SER A 1 340 ? -11.821 -7.047 -27.969 1.00 28.50 340 SER A N 1
ATOM 2656 C CA . SER A 1 340 ? -11.598 -5.682 -27.505 1.00 28.50 340 SER A CA 1
ATOM 2657 C C . SER A 1 340 ? -12.641 -5.371 -26.432 1.00 28.50 340 SER A C 1
ATOM 2659 O O . SER A 1 340 ? -13.826 -5.278 -26.754 1.00 28.50 340 SER A O 1
ATOM 2661 N N . LEU A 1 341 ? -12.238 -5.200 -25.171 1.00 28.67 341 LEU A N 1
ATOM 2662 C CA . LEU A 1 341 ? -13.127 -4.629 -24.159 1.00 28.67 341 LEU A CA 1
ATOM 2663 C C . LEU A 1 341 ? -13.084 -3.100 -24.289 1.00 28.67 341 LEU A C 1
ATOM 2665 O O . LEU A 1 341 ? -12.319 -2.411 -23.624 1.00 28.67 341 LEU A O 1
ATOM 2669 N N . ILE A 1 342 ? -13.890 -2.571 -25.206 1.00 29.06 342 ILE A N 1
ATOM 2670 C CA . ILE A 1 342 ? -14.359 -1.187 -25.128 1.00 29.06 342 ILE A CA 1
ATOM 2671 C C . ILE A 1 342 ? -15.709 -1.292 -24.427 1.00 29.06 342 ILE A C 1
ATOM 2673 O O . ILE A 1 342 ? -16.631 -1.877 -24.984 1.00 29.06 342 ILE A O 1
ATOM 2677 N N . LEU A 1 343 ? -15.827 -0.787 -23.200 1.00 26.25 343 LEU A N 1
ATOM 2678 C CA . LEU A 1 343 ? -17.123 -0.619 -22.542 1.00 26.25 343 LEU A CA 1
ATOM 2679 C C . LEU A 1 343 ? -17.750 0.693 -23.044 1.00 26.25 343 LEU A C 1
ATOM 2681 O O . LEU A 1 343 ? -17.309 1.760 -22.612 1.00 26.25 343 LEU A O 1
ATOM 2685 N N . PRO A 1 344 ? -18.773 0.685 -23.920 1.00 26.39 344 PRO A N 1
ATOM 2686 C CA . PRO A 1 344 ? -19.568 1.880 -24.141 1.00 26.39 344 PRO A CA 1
ATOM 2687 C C . PRO A 1 344 ? -20.490 2.084 -22.932 1.00 26.39 344 PRO A C 1
ATOM 2689 O O . PRO A 1 344 ? -21.502 1.399 -22.782 1.00 26.39 344 PRO A O 1
ATOM 2692 N N . ARG A 1 345 ? -20.187 3.061 -22.069 1.00 27.97 345 ARG A N 1
ATOM 2693 C CA . ARG A 1 345 ? -21.198 3.612 -21.154 1.00 27.97 345 ARG A CA 1
ATOM 2694 C C . ARG A 1 345 ? -22.249 4.351 -21.991 1.00 27.97 345 ARG A C 1
ATOM 2696 O O . ARG A 1 345 ? -22.083 5.523 -22.310 1.00 27.97 345 ARG A O 1
ATOM 2703 N N . ARG A 1 346 ? -23.354 3.684 -22.340 1.00 27.05 346 ARG A N 1
ATOM 2704 C CA . ARG A 1 346 ? -24.598 4.374 -22.714 1.00 27.05 346 ARG A CA 1
ATOM 2705 C C . ARG A 1 346 ? -25.271 4.864 -21.434 1.00 27.05 346 ARG A C 1
ATOM 2707 O O . ARG A 1 346 ? -26.066 4.148 -20.839 1.00 27.05 346 ARG A O 1
ATOM 2714 N N . TYR A 1 347 ? -24.963 6.088 -21.017 1.00 27.06 347 TYR A N 1
ATOM 2715 C CA . TYR A 1 347 ? -25.813 6.815 -20.075 1.00 27.06 347 TYR A CA 1
ATOM 2716 C C . TYR A 1 347 ? -27.050 7.294 -20.851 1.00 27.06 347 TYR A C 1
ATOM 2718 O O . TYR A 1 347 ? -27.004 8.298 -21.561 1.00 27.06 347 TYR A O 1
ATOM 2726 N N . ARG A 1 348 ? -28.155 6.541 -20.788 1.00 26.44 348 ARG A N 1
ATOM 2727 C CA . ARG A 1 348 ? -29.470 7.057 -21.191 1.00 26.44 348 ARG A CA 1
ATOM 2728 C C . ARG A 1 348 ? -29.911 8.026 -20.094 1.00 26.44 348 ARG A C 1
ATOM 2730 O O . ARG A 1 348 ? -30.292 7.590 -19.015 1.00 26.44 348 ARG A O 1
ATOM 2737 N N . ARG A 1 349 ? -29.857 9.333 -20.364 1.00 28.31 349 ARG A N 1
ATOM 2738 C CA . ARG A 1 349 ? -30.657 10.313 -19.618 1.00 28.31 349 ARG A CA 1
ATOM 2739 C C . ARG A 1 349 ? -32.127 10.006 -19.907 1.00 28.31 349 ARG A C 1
ATOM 2741 O O . ARG A 1 349 ? -32.595 10.280 -21.007 1.00 28.31 349 ARG A O 1
ATOM 2748 N N . GLN A 1 350 ? -32.828 9.400 -18.956 1.00 28.45 350 GLN A N 1
ATOM 2749 C CA . GLN A 1 350 ? -34.278 9.534 -18.873 1.00 28.45 350 GLN A CA 1
ATOM 2750 C C . GLN A 1 350 ? -34.551 10.807 -18.074 1.00 28.45 350 GLN A C 1
ATOM 2752 O O . GLN A 1 350 ? -34.192 10.903 -16.904 1.00 28.45 350 GLN A O 1
ATOM 2757 N N . SER A 1 351 ? -35.105 11.811 -18.745 1.00 29.72 351 SER A N 1
ATOM 2758 C CA . SER A 1 351 ? -35.728 12.959 -18.091 1.00 29.72 351 SER A CA 1
ATOM 2759 C C . SER A 1 351 ? -37.044 12.490 -17.459 1.00 29.72 351 SER A C 1
ATOM 2761 O O . SER A 1 351 ? -37.795 11.799 -18.151 1.00 29.72 351 SER A O 1
ATOM 2763 N N . PRO A 1 352 ? -37.375 12.856 -16.211 1.00 33.28 352 PRO A N 1
ATOM 2764 C CA . PRO A 1 352 ? -38.738 12.715 -15.720 1.00 33.28 352 PRO A CA 1
ATOM 2765 C C . PRO A 1 352 ? -39.608 13.757 -16.432 1.00 33.28 352 PRO A C 1
ATOM 2767 O O . PRO A 1 352 ? -39.335 14.956 -16.348 1.00 33.28 352 PRO A O 1
ATOM 2770 N N . GLN A 1 353 ? -40.622 13.301 -17.165 1.00 29.72 353 GLN A N 1
ATOM 2771 C CA . GLN A 1 353 ? -41.762 14.143 -17.514 1.00 29.72 353 GLN A CA 1
ATOM 2772 C C . GLN A 1 353 ? -42.567 14.360 -16.230 1.00 29.72 353 GLN A C 1
ATOM 2774 O O . GLN A 1 353 ? -42.996 13.395 -15.603 1.00 29.72 353 GLN A O 1
ATOM 2779 N N . TYR A 1 354 ? -42.720 15.618 -15.828 1.00 34.38 354 TYR A N 1
ATOM 2780 C CA . TYR A 1 354 ? -43.819 16.025 -14.964 1.00 34.38 354 TYR A CA 1
ATOM 2781 C C . TYR A 1 354 ? -45.017 16.277 -15.876 1.00 34.38 354 TYR A C 1
ATOM 2783 O O . TYR A 1 354 ? -44.909 17.117 -16.765 1.00 34.38 354 TYR A O 1
ATOM 2791 N N . ASP A 1 355 ? -46.116 15.568 -15.644 1.00 32.06 355 ASP A N 1
ATOM 2792 C CA . ASP A 1 355 ? -47.446 15.974 -16.093 1.00 32.06 355 ASP A CA 1
ATOM 2793 C C . ASP A 1 355 ? -48.407 15.855 -14.905 1.00 32.06 355 ASP A C 1
ATOM 2795 O O . ASP A 1 355 ? -48.360 14.885 -14.142 1.00 32.06 355 ASP A O 1
ATOM 2799 N N . THR A 1 356 ? -49.199 16.913 -14.743 1.00 42.41 356 THR A N 1
ATOM 2800 C CA . THR A 1 356 ? -50.416 17.021 -13.924 1.00 42.41 356 THR A CA 1
ATOM 2801 C C . THR A 1 356 ? -51.513 16.078 -14.378 1.00 42.41 356 THR A C 1
ATOM 2803 O O . THR A 1 356 ? -51.620 15.880 -15.610 1.00 42.41 356 THR A O 1
#

Mean predicted aligned error: 15.95 Å

Solvent-accessible surface area (backbone atoms only — not comparable to full-atom values): 22610 Å² total; per-residue (Å²): 104,48,77,75,40,78,48,78,41,91,54,76,65,45,51,27,54,55,47,48,72,42,69,43,63,75,59,46,50,101,48,35,30,25,59,48,37,44,66,49,74,89,68,101,69,52,32,63,54,50,18,51,38,40,49,52,23,48,37,52,41,27,24,74,75,72,72,46,73,63,50,79,28,87,88,78,34,67,41,42,34,40,38,39,32,52,60,53,35,37,35,36,24,38,50,36,45,83,61,67,80,47,67,45,77,25,61,79,39,82,45,102,79,63,77,51,44,56,55,37,41,50,51,40,61,74,48,63,68,51,46,90,37,38,35,35,18,53,50,29,50,35,28,50,50,57,52,43,48,44,32,62,46,25,51,47,69,76,58,77,86,66,73,53,40,40,71,66,30,73,81,52,56,64,69,60,49,53,51,54,59,72,69,61,71,62,46,93,55,73,57,45,33,40,28,19,23,66,49,63,75,32,42,53,28,19,49,54,18,32,53,56,59,76,32,68,91,42,47,46,81,42,83,36,49,64,92,74,55,85,87,88,53,44,32,44,56,58,68,76,88,72,77,70,78,78,71,73,75,74,72,76,72,78,81,75,81,86,82,82,90,82,91,81,90,82,86,85,89,82,89,84,90,86,84,88,89,85,86,87,85,88,87,82,88,82,88,86,89,82,89,80,90,84,83,88,84,90,84,89,84,89,82,90,82,80,87,80,81,84,80,84,82,84,85,82,90,74,97,65,89,84,82,65,69,56,68,51,77,77,86,70,95,69,97,72,84,86,80,80,87,75,81,82,83,78,78,76,83,78,76,84,82,87,80,135